Protein AF-A0A812UFD5-F1 (afdb_monomer_lite)

pLDDT: mean 92.05, std 7.56, range [48.16, 98.69]

Structure (mmCIF, N/CA/C/O backbone):
data_AF-A0A812UFD5-F1
#
_entry.id   AF-A0A812UFD5-F1
#
loop_
_atom_site.group_PDB
_atom_site.id
_atom_site.type_symbol
_atom_site.label_atom_id
_atom_site.label_alt_id
_atom_site.label_comp_id
_atom_site.label_asym_id
_atom_site.label_entity_id
_atom_site.label_seq_id
_atom_site.pdbx_PDB_ins_code
_atom_site.Cartn_x
_atom_site.Cartn_y
_atom_site.Cartn_z
_atom_site.occupancy
_atom_site.B_iso_or_equiv
_atom_site.auth_seq_id
_atom_site.auth_comp_id
_atom_site.auth_asym_id
_atom_site.auth_atom_id
_atom_site.pdbx_PDB_model_num
ATOM 1 N N . MET A 1 1 ? 3.829 14.196 21.052 1.00 85.75 1 MET A N 1
ATOM 2 C CA . MET A 1 1 ? 2.635 14.526 20.246 1.00 85.75 1 MET A CA 1
ATOM 3 C C . MET A 1 1 ? 1.376 14.216 21.050 1.00 85.75 1 MET A C 1
ATOM 5 O O . MET A 1 1 ? 1.403 13.260 21.820 1.00 85.75 1 MET A O 1
ATOM 9 N N . GLN A 1 2 ? 0.323 15.024 20.915 1.00 91.88 2 GLN A N 1
ATOM 10 C CA . GLN A 1 2 ? -0.965 14.817 21.590 1.00 91.88 2 GLN A CA 1
ATOM 11 C C . GLN A 1 2 ? -1.950 14.091 20.662 1.00 91.88 2 GLN A C 1
ATOM 13 O O . GLN A 1 2 ? -1.999 14.397 19.469 1.00 91.88 2 GLN A O 1
ATOM 18 N N . PHE A 1 3 ? -2.718 13.156 21.216 1.00 92.12 3 PHE A N 1
ATOM 19 C CA . PHE A 1 3 ? -3.890 12.546 20.598 1.00 92.12 3 PHE A CA 1
ATOM 20 C C . PHE A 1 3 ? -5.142 13.198 21.191 1.00 92.12 3 PHE A C 1
ATOM 22 O O . PHE A 1 3 ? -5.319 13.204 22.412 1.00 92.12 3 PHE A O 1
ATOM 29 N N . CYS A 1 4 ? -5.986 13.763 20.328 1.00 89.69 4 CYS A N 1
ATOM 30 C CA . CYS A 1 4 ? -7.166 14.521 20.733 1.00 89.69 4 CYS A CA 1
ATOM 31 C C . CYS A 1 4 ? -8.438 13.788 20.310 1.00 89.69 4 CYS A C 1
ATOM 33 O O . CYS A 1 4 ? -8.600 13.474 19.132 1.00 89.69 4 CYS A O 1
ATOM 35 N N . ARG A 1 5 ? -9.359 13.577 21.251 1.00 85.56 5 ARG A N 1
ATOM 36 C CA . ARG A 1 5 ? -10.647 12.912 21.024 1.00 85.56 5 ARG A CA 1
ATOM 37 C C . ARG A 1 5 ? -11.711 13.509 21.933 1.00 85.56 5 ARG A C 1
ATOM 39 O O . ARG A 1 5 ? -11.467 13.653 23.125 1.00 85.56 5 ARG A O 1
ATOM 46 N N . ASP A 1 6 ? -12.876 13.842 21.377 1.00 84.81 6 ASP A N 1
ATOM 47 C CA . ASP A 1 6 ? -14.060 14.294 22.129 1.00 84.81 6 ASP A CA 1
ATOM 48 C C . ASP A 1 6 ? -13.755 15.415 23.149 1.00 84.81 6 ASP A C 1
ATOM 50 O O . ASP A 1 6 ? -14.237 15.419 24.279 1.00 84.81 6 ASP A O 1
ATOM 54 N N . GLY A 1 7 ? -12.884 16.358 22.768 1.00 84.25 7 GLY A N 1
ATOM 55 C CA . GLY A 1 7 ? -12.445 17.473 23.621 1.00 84.25 7 GLY A CA 1
ATOM 56 C C . GLY A 1 7 ? -11.390 17.119 24.681 1.00 84.25 7 GLY A C 1
ATOM 57 O O . GLY A 1 7 ? -10.888 18.015 25.355 1.00 84.25 7 GLY A O 1
ATOM 58 N N . SER A 1 8 ? -11.008 15.848 24.803 1.00 86.88 8 SER A N 1
ATOM 59 C CA . SER A 1 8 ? -9.924 15.371 25.667 1.00 86.88 8 SER A CA 1
ATOM 60 C C . SER A 1 8 ? -8.611 15.238 24.892 1.00 86.88 8 SER A C 1
ATOM 62 O O . SER A 1 8 ? -8.608 14.927 23.700 1.00 86.88 8 SER A O 1
ATOM 64 N N . SER A 1 9 ? -7.482 15.450 25.573 1.00 92.50 9 SER A N 1
ATOM 65 C CA . SER A 1 9 ? -6.137 15.304 25.007 1.00 92.50 9 SER A CA 1
ATOM 66 C C . SER A 1 9 ? -5.280 14.445 25.924 1.00 92.50 9 SER A C 1
ATOM 68 O O . SER A 1 9 ? -5.156 14.734 27.113 1.00 92.50 9 SER A O 1
ATOM 70 N N . VAL A 1 10 ? -4.662 13.415 25.359 1.00 94.50 10 VAL A N 1
ATOM 71 C CA . VAL A 1 10 ? -3.674 12.564 26.034 1.00 94.50 10 VAL A CA 1
ATOM 72 C C . VAL A 1 10 ? -2.433 12.438 25.159 1.00 94.50 10 VAL A C 1
ATOM 74 O O . VAL A 1 10 ? -2.462 12.758 23.968 1.00 94.50 10 VAL A O 1
ATOM 77 N N . SER A 1 11 ? -1.322 11.951 25.713 1.00 95.94 11 SER A N 1
ATOM 78 C CA . SER A 1 11 ? -0.162 11.661 24.872 1.00 95.94 11 SER A CA 1
ATOM 79 C C . SER A 1 11 ? -0.506 10.557 23.862 1.00 95.94 11 SER A C 1
ATOM 81 O O . SER A 1 11 ? -1.242 9.623 24.183 1.00 95.94 11 SER A O 1
ATOM 83 N N . LEU A 1 12 ? 0.038 10.638 22.642 1.00 94.75 12 LEU A N 1
ATOM 84 C CA . LEU A 1 12 ? -0.167 9.585 21.637 1.00 94.75 12 LEU A CA 1
ATOM 85 C C . LEU A 1 12 ? 0.277 8.212 22.165 1.00 94.75 12 LEU A C 1
ATOM 87 O O . LEU A 1 12 ? -0.409 7.220 21.957 1.00 94.75 12 LEU A O 1
ATOM 91 N N . LYS A 1 13 ? 1.382 8.164 22.917 1.00 94.94 13 LYS A N 1
ATOM 92 C CA . LYS A 1 13 ? 1.883 6.940 23.551 1.00 94.94 13 LYS A CA 1
ATOM 93 C C . LYS A 1 13 ? 0.855 6.325 24.506 1.00 94.94 13 LYS A C 1
ATOM 95 O O . LYS A 1 13 ? 0.613 5.121 24.454 1.00 94.94 13 LYS A O 1
ATOM 100 N N . ASP A 1 14 ? 0.236 7.140 25.358 1.00 95.25 14 ASP A N 1
ATOM 101 C CA . ASP A 1 14 ? -0.766 6.655 26.310 1.00 95.25 14 ASP A CA 1
ATOM 102 C C . ASP A 1 14 ? -2.064 6.251 25.605 1.00 95.25 14 ASP A C 1
ATOM 104 O O . ASP A 1 14 ? -2.670 5.247 25.981 1.00 95.25 14 ASP A O 1
ATOM 108 N N . ALA A 1 15 ? -2.468 6.973 24.553 1.00 95.00 15 ALA A N 1
ATOM 109 C CA . ALA A 1 15 ? -3.603 6.597 23.710 1.00 95.00 15 ALA A CA 1
ATOM 110 C C . ALA A 1 15 ? -3.385 5.225 23.060 1.00 95.00 15 ALA A C 1
ATOM 112 O O . ALA A 1 15 ? -4.233 4.347 23.198 1.00 95.00 15 ALA A O 1
ATOM 113 N N . MET A 1 16 ? -2.224 5.011 22.432 1.00 95.62 16 MET A N 1
ATOM 114 C CA . MET A 1 16 ? -1.861 3.721 21.842 1.00 95.62 16 MET A CA 1
ATOM 115 C C . MET A 1 16 ? -1.864 2.615 22.909 1.00 95.62 16 MET A C 1
ATOM 117 O O . MET A 1 16 ? -2.418 1.543 22.690 1.00 95.62 16 MET A O 1
ATOM 121 N N . LYS A 1 17 ? -1.354 2.860 24.117 1.00 93.81 17 LYS A N 1
ATOM 122 C CA . LYS A 1 17 ? -1.371 1.837 25.174 1.00 93.81 17 LYS A CA 1
ATOM 123 C C . LYS A 1 17 ? -2.776 1.522 25.707 1.00 93.81 17 LYS A C 1
ATOM 125 O O . LYS A 1 17 ? -3.076 0.363 25.989 1.00 93.81 17 LYS A O 1
ATOM 130 N N . SER A 1 18 ? -3.622 2.531 25.897 1.00 92.44 18 SER A N 1
ATOM 131 C CA . SER A 1 18 ? -4.898 2.390 26.618 1.00 92.44 18 SER A CA 1
ATOM 132 C C . SER A 1 18 ? -6.083 2.022 25.724 1.00 92.44 18 SER A C 1
ATOM 134 O O . SER A 1 18 ? -6.946 1.252 26.142 1.00 92.44 18 SER A O 1
ATOM 136 N N . ILE A 1 19 ? -6.131 2.532 24.493 1.00 92.25 19 ILE A N 1
ATOM 137 C CA . ILE A 1 19 ? -7.230 2.283 23.560 1.00 92.25 19 ILE A CA 1
ATOM 138 C C . ILE A 1 19 ? -6.897 1.024 22.770 1.00 92.25 19 ILE A C 1
ATOM 140 O O . ILE A 1 19 ? -5.977 1.039 21.962 1.00 92.25 19 ILE A O 1
ATOM 144 N N . GLN A 1 20 ? -7.632 -0.063 23.011 1.00 89.44 20 GLN A N 1
ATOM 145 C CA . GLN A 1 20 ? -7.407 -1.361 22.355 1.00 89.44 20 GLN A CA 1
ATOM 146 C C . GLN A 1 20 ? -8.562 -1.811 21.447 1.00 89.44 20 GLN A C 1
ATOM 148 O O . GLN A 1 20 ? -8.392 -2.756 20.679 1.00 89.44 20 GLN A O 1
ATOM 153 N N . ALA A 1 21 ? -9.720 -1.150 21.492 1.00 87.62 21 ALA A N 1
ATOM 154 C CA . ALA A 1 21 ? -10.859 -1.478 20.634 1.00 87.62 21 ALA A CA 1
ATOM 155 C C . ALA A 1 21 ? -10.595 -1.072 19.172 1.00 87.62 21 ALA A C 1
ATOM 157 O O . ALA A 1 21 ? -10.062 0.005 18.928 1.00 87.62 21 ALA A O 1
ATOM 158 N N . SER A 1 22 ? -10.987 -1.905 18.200 1.00 77.56 22 SER A N 1
ATOM 159 C CA . SER A 1 22 ? -10.843 -1.581 16.772 1.00 77.56 22 SER A CA 1
ATOM 160 C C . SER A 1 22 ? -11.936 -0.644 16.262 1.00 77.56 22 SER A C 1
ATOM 162 O O . SER A 1 22 ? -11.672 0.165 15.390 1.00 77.56 22 SER A O 1
ATOM 164 N N . SER A 1 23 ? -13.174 -0.752 16.750 1.00 86.75 23 SER A N 1
ATOM 165 C CA . SER A 1 23 ? -14.381 -0.075 16.221 1.00 86.75 23 SER A CA 1
ATOM 166 C C . SER A 1 23 ? -14.719 -0.313 14.736 1.00 86.75 23 SER A C 1
ATOM 168 O O . SER A 1 23 ? -15.793 0.087 14.297 1.00 86.75 23 SER A O 1
ATOM 170 N N . PHE A 1 24 ? -13.850 -0.991 13.983 1.00 95.62 24 PHE A N 1
ATOM 171 C CA . PHE A 1 24 ? -14.014 -1.281 12.564 1.00 95.62 24 PHE A CA 1
ATOM 172 C C . PHE A 1 24 ? -14.420 -2.733 12.327 1.00 95.62 24 PHE A C 1
ATOM 174 O O . PHE A 1 24 ? -13.835 -3.662 12.893 1.00 95.62 24 PHE A O 1
ATOM 181 N N . GLU A 1 25 ? -15.369 -2.905 11.414 1.00 95.00 25 GLU A N 1
ATOM 182 C CA . GLU A 1 25 ? -15.626 -4.170 10.731 1.00 95.00 25 GLU A CA 1
ATOM 183 C C . GLU A 1 25 ? -14.674 -4.312 9.532 1.00 95.00 25 GLU A C 1
ATOM 185 O O . GLU A 1 25 ? -14.003 -3.356 9.135 1.00 95.00 25 GLU A O 1
ATOM 190 N N . SER A 1 26 ? -14.610 -5.499 8.926 1.00 95.62 26 SER A N 1
ATOM 191 C CA . SER A 1 26 ? -13.768 -5.747 7.746 1.00 95.62 26 SER A CA 1
ATOM 192 C C . SER A 1 26 ? -14.588 -6.274 6.579 1.00 95.62 26 SER A C 1
ATOM 194 O O . SER A 1 26 ? -15.435 -7.149 6.756 1.00 95.62 26 SER A O 1
ATOM 196 N N . LYS A 1 27 ? -14.281 -5.812 5.366 1.00 96.75 27 LYS A N 1
ATOM 197 C CA . LYS A 1 27 ? -14.779 -6.426 4.130 1.00 96.75 27 LYS A CA 1
ATOM 198 C C . LYS A 1 27 ? -13.613 -6.862 3.261 1.00 96.75 27 LYS A C 1
ATOM 200 O O . LYS A 1 27 ? -12.726 -6.064 2.965 1.00 96.75 27 LYS A O 1
ATOM 205 N N . GLU A 1 28 ? -13.644 -8.122 2.833 1.00 97.12 28 GLU A N 1
ATOM 206 C CA . GLU A 1 28 ? -12.769 -8.618 1.773 1.00 97.12 28 GLU A CA 1
ATOM 207 C C . GLU A 1 28 ? -13.468 -8.529 0.411 1.00 97.12 28 GLU A C 1
ATOM 209 O O . GLU A 1 28 ? -14.630 -8.914 0.256 1.00 97.12 28 GLU A O 1
ATOM 214 N N . ILE A 1 29 ? -12.726 -8.073 -0.594 1.00 97.19 29 ILE A N 1
ATOM 215 C CA . ILE A 1 29 ? -13.082 -8.130 -2.008 1.00 97.19 29 ILE A CA 1
ATOM 216 C C . ILE A 1 29 ? -11.986 -8.907 -2.723 1.00 97.19 29 ILE A C 1
ATOM 218 O O . ILE A 1 29 ? -10.817 -8.530 -2.693 1.00 97.19 29 ILE A O 1
ATOM 222 N N . ARG A 1 30 ? -12.374 -9.996 -3.383 1.00 97.12 30 ARG A N 1
ATOM 223 C CA . ARG A 1 30 ? -11.488 -10.757 -4.263 1.00 97.12 30 ARG A CA 1
ATOM 224 C C . ARG A 1 30 ? -11.747 -10.332 -5.696 1.00 97.12 30 ARG A C 1
ATOM 226 O O . ARG A 1 30 ? -12.906 -10.251 -6.116 1.00 97.12 30 ARG A O 1
ATOM 233 N N . GLY A 1 31 ? -10.669 -10.029 -6.403 1.00 96.62 31 GLY A N 1
ATOM 234 C CA . GLY A 1 31 ? -10.710 -9.738 -7.818 1.00 96.62 31 GLY A CA 1
ATOM 235 C C . GLY A 1 31 ? -11.128 -10.953 -8.642 1.00 96.62 31 GLY A C 1
ATOM 236 O O . GLY A 1 31 ? -11.071 -12.097 -8.187 1.00 96.62 31 GLY A O 1
ATOM 237 N N . SER A 1 32 ? -11.622 -10.685 -9.847 1.00 93.44 32 SER A N 1
ATOM 238 C CA . SER A 1 32 ? -12.179 -11.706 -10.744 1.00 93.44 32 SER A CA 1
ATOM 239 C C . SER A 1 32 ? -11.259 -12.065 -11.912 1.00 93.44 32 SER A C 1
ATOM 241 O O . SER A 1 32 ? -11.545 -13.009 -12.655 1.00 93.44 32 SER A O 1
ATOM 243 N N . LYS A 1 33 ? -10.161 -11.324 -12.107 1.00 94.62 33 LYS A N 1
ATOM 244 C CA . LYS A 1 33 ? -9.230 -11.576 -13.209 1.00 94.62 33 LYS A CA 1
ATOM 245 C C . LYS A 1 33 ? -8.257 -12.688 -12.858 1.00 94.62 33 LYS A C 1
ATOM 247 O O . LYS A 1 33 ? -7.917 -12.920 -11.703 1.00 94.62 33 LYS A O 1
ATOM 252 N N . LYS A 1 34 ? -7.769 -13.355 -13.900 1.00 89.94 34 LYS A N 1
ATOM 253 C CA . LYS A 1 34 ? -6.603 -14.229 -13.782 1.00 89.94 34 LYS A CA 1
ATOM 254 C C . LYS A 1 34 ? -5.336 -13.370 -13.692 1.00 89.94 34 LYS A C 1
ATOM 256 O O . LYS A 1 34 ? -5.336 -12.276 -14.262 1.00 89.94 34 LYS A O 1
ATOM 261 N N . PRO A 1 35 ? -4.276 -13.853 -13.023 1.00 86.25 35 PRO A N 1
ATOM 262 C CA . PRO A 1 35 ? -2.975 -13.197 -13.042 1.00 86.25 35 PRO A CA 1
ATOM 263 C C . PRO A 1 35 ? -2.517 -12.892 -14.471 1.00 86.25 35 PRO A C 1
ATOM 265 O O . PRO A 1 35 ? -2.722 -13.703 -15.380 1.00 86.25 35 PRO A O 1
ATOM 268 N N . GLY A 1 36 ? -1.948 -11.700 -14.657 1.00 77.12 36 GLY A N 1
ATOM 269 C CA . GLY A 1 36 ? -1.401 -11.257 -15.935 1.00 77.12 36 GLY A CA 1
ATOM 270 C C . GLY A 1 36 ? -0.080 -11.951 -16.295 1.00 77.12 36 GLY A C 1
ATOM 271 O O . GLY A 1 36 ? 0.362 -12.871 -15.602 1.00 77.12 36 GLY A O 1
ATOM 272 N N . PRO A 1 37 ? 0.570 -11.521 -17.389 1.00 74.25 37 PRO A N 1
ATOM 273 C CA . PRO A 1 37 ? 1.903 -11.986 -17.749 1.00 74.25 37 PRO A CA 1
ATOM 274 C C . PRO A 1 37 ? 2.906 -11.718 -16.622 1.00 74.25 37 PRO A C 1
ATOM 276 O O . PRO A 1 37 ? 2.902 -10.650 -16.016 1.00 74.25 37 PRO A O 1
ATOM 279 N N . ARG A 1 38 ? 3.826 -12.658 -16.387 1.00 82.00 38 ARG A N 1
ATOM 280 C CA . ARG A 1 38 ? 4.956 -12.480 -15.459 1.00 82.00 38 ARG A CA 1
ATOM 281 C C . ARG A 1 38 ? 6.082 -11.661 -16.105 1.00 82.00 38 ARG A C 1
ATOM 283 O O . ARG A 1 38 ? 7.223 -12.108 -16.185 1.00 82.00 38 ARG A O 1
ATOM 290 N N . ALA A 1 39 ? 5.751 -10.487 -16.633 1.00 89.25 39 ALA A N 1
ATOM 291 C CA . ALA A 1 39 ? 6.699 -9.579 -17.269 1.00 89.25 39 ALA A CA 1
ATOM 292 C C . ALA A 1 39 ? 6.521 -8.163 -16.720 1.00 89.25 39 ALA A C 1
ATOM 294 O O . ALA A 1 39 ? 5.400 -7.720 -16.486 1.00 89.25 39 ALA A O 1
ATOM 295 N N . LEU A 1 40 ? 7.633 -7.456 -16.497 1.00 91.12 40 LEU A N 1
ATOM 296 C CA . LEU A 1 40 ? 7.573 -6.074 -16.040 1.00 91.12 40 LEU A CA 1
ATOM 297 C C . LEU A 1 40 ? 7.071 -5.209 -17.199 1.00 91.12 40 LEU A C 1
ATOM 299 O O . LEU A 1 40 ? 7.694 -5.161 -18.264 1.00 91.12 40 LEU A O 1
ATOM 303 N N . GLU A 1 41 ? 5.941 -4.549 -16.978 1.00 91.50 41 GLU A N 1
ATOM 304 C CA . GLU A 1 41 ? 5.286 -3.666 -17.935 1.00 91.50 41 GLU A CA 1
ATOM 305 C C . GLU A 1 41 ? 5.354 -2.226 -17.430 1.00 91.50 41 GLU A C 1
ATOM 307 O O . GLU A 1 41 ? 4.877 -1.909 -16.340 1.00 91.50 41 GLU A O 1
ATOM 312 N N . VAL A 1 42 ? 5.948 -1.339 -18.230 1.00 91.69 42 VAL A N 1
ATOM 313 C CA . VAL A 1 42 ? 6.069 0.086 -17.901 1.00 91.69 42 VAL A CA 1
ATOM 314 C C . VAL A 1 42 ? 5.359 0.914 -18.970 1.00 91.69 42 VAL A C 1
ATOM 316 O O . VAL A 1 42 ? 5.869 1.033 -20.090 1.00 91.69 42 VAL A O 1
ATOM 319 N N . PRO A 1 43 ? 4.192 1.508 -18.661 1.00 92.19 43 PRO A N 1
ATOM 320 C CA . PRO A 1 43 ? 3.532 2.445 -19.560 1.00 92.19 43 PRO A CA 1
ATOM 321 C C . PRO A 1 43 ? 4.417 3.671 -19.817 1.00 92.19 43 PRO A C 1
ATOM 323 O O . PRO A 1 43 ? 4.790 4.394 -18.894 1.00 92.19 43 PRO A O 1
ATOM 326 N N . TYR A 1 44 ? 4.745 3.932 -21.081 1.00 94.38 44 TYR A N 1
ATOM 327 C CA . TYR A 1 44 ? 5.580 5.059 -21.485 1.00 94.38 44 TYR A CA 1
ATOM 328 C C . TYR A 1 44 ? 5.153 5.609 -22.849 1.00 94.38 44 TYR A C 1
ATOM 330 O O . TYR A 1 44 ? 5.121 4.892 -23.851 1.00 94.38 44 TYR A O 1
ATOM 338 N N . LYS A 1 45 ? 4.824 6.909 -22.890 1.00 93.44 45 LYS A N 1
ATOM 339 C CA . LYS A 1 45 ? 4.456 7.660 -24.110 1.00 93.44 45 LYS A CA 1
ATOM 340 C C . LYS A 1 45 ? 3.410 6.960 -24.999 1.00 93.44 45 LYS A C 1
ATOM 342 O O . LYS A 1 45 ? 3.558 6.904 -26.214 1.00 93.44 45 LYS A O 1
ATOM 347 N N . GLY A 1 46 ? 2.351 6.426 -24.389 1.00 94.06 46 GLY A N 1
ATOM 348 C CA . GLY A 1 46 ? 1.257 5.757 -25.109 1.00 94.06 46 GLY A CA 1
ATOM 349 C C . GLY A 1 46 ? 1.563 4.326 -25.566 1.00 94.06 46 GLY A C 1
ATOM 350 O O . GLY A 1 46 ? 0.732 3.716 -26.229 1.00 94.06 46 GLY A O 1
ATOM 351 N N . SER A 1 47 ? 2.723 3.781 -25.196 1.00 94.69 47 SER A N 1
ATOM 352 C CA . SER A 1 47 ? 3.096 2.377 -25.392 1.00 94.69 47 SER A CA 1
ATOM 353 C C . SER A 1 47 ? 3.348 1.692 -24.047 1.00 94.69 47 SER A C 1
ATOM 355 O O . SER A 1 47 ? 3.451 2.364 -23.019 1.00 94.69 47 SER A O 1
ATOM 357 N N . VAL A 1 48 ? 3.457 0.365 -24.045 1.00 94.94 48 VAL A N 1
ATOM 358 C CA . VAL A 1 48 ? 3.877 -0.412 -22.872 1.00 94.94 48 VAL A CA 1
ATOM 359 C C . VAL A 1 48 ? 5.233 -1.029 -23.177 1.00 94.94 48 VAL A C 1
ATOM 361 O O . VAL A 1 48 ? 5.373 -1.799 -24.126 1.00 94.94 48 VAL A O 1
ATOM 364 N N . LEU A 1 49 ? 6.241 -0.658 -22.392 1.00 95.88 49 LEU A N 1
ATOM 365 C CA . LEU A 1 49 ? 7.590 -1.191 -22.517 1.00 95.88 49 LEU A CA 1
ATOM 366 C C . LEU A 1 49 ? 7.713 -2.481 -21.715 1.00 95.88 49 LEU A C 1
ATOM 368 O O . LEU A 1 49 ? 7.318 -2.536 -20.552 1.00 95.88 49 LEU A O 1
ATOM 372 N N . THR A 1 50 ? 8.314 -3.494 -22.330 1.00 94.50 50 THR A N 1
ATOM 373 C CA . THR A 1 50 ? 8.647 -4.767 -21.689 1.00 94.50 50 THR A CA 1
ATOM 374 C C . THR A 1 50 ? 9.899 -5.372 -22.331 1.00 94.50 50 THR A C 1
ATOM 376 O O . THR A 1 50 ? 10.349 -4.900 -23.381 1.00 94.50 50 THR A O 1
ATOM 379 N N . GLY A 1 51 ? 10.481 -6.395 -21.700 1.00 92.81 51 GLY A N 1
ATOM 380 C CA . GLY A 1 51 ? 11.644 -7.125 -22.215 1.00 92.81 51 GLY A CA 1
ATOM 381 C C . GLY A 1 51 ? 12.790 -6.206 -22.653 1.00 92.81 51 GLY A C 1
ATOM 382 O O . GLY A 1 51 ? 13.177 -5.283 -21.935 1.00 92.81 51 GLY A O 1
ATOM 383 N N . ASP A 1 52 ? 13.322 -6.439 -23.853 1.00 95.31 52 ASP A N 1
ATOM 384 C CA . ASP A 1 52 ? 14.467 -5.685 -24.382 1.00 95.31 52 ASP A CA 1
ATOM 385 C C . ASP A 1 52 ? 14.151 -4.211 -24.660 1.00 95.31 52 ASP A C 1
ATOM 387 O O . ASP A 1 52 ? 15.016 -3.356 -24.471 1.00 95.31 52 ASP A O 1
ATOM 391 N N . ALA A 1 53 ? 12.908 -3.886 -25.032 1.00 96.06 53 ALA A N 1
ATOM 392 C CA . ALA A 1 53 ? 12.493 -2.499 -25.233 1.00 96.06 53 ALA A CA 1
ATOM 393 C C . ALA A 1 53 ? 12.537 -1.706 -23.917 1.00 96.06 53 ALA A C 1
ATOM 395 O O . ALA A 1 53 ? 12.987 -0.560 -23.898 1.00 96.06 53 ALA A O 1
ATOM 396 N N . LEU A 1 54 ? 12.128 -2.331 -22.806 1.00 96.56 54 LEU A N 1
ATOM 397 C CA . LEU A 1 54 ? 12.260 -1.734 -21.478 1.00 96.56 54 LEU A CA 1
ATOM 398 C C . LEU A 1 54 ? 13.731 -1.565 -21.088 1.00 96.56 54 LEU A C 1
ATOM 400 O O . LEU A 1 54 ? 14.114 -0.478 -20.666 1.00 96.56 54 LEU A O 1
ATOM 404 N N . ARG A 1 55 ? 14.570 -2.590 -21.281 1.00 96.38 55 ARG A N 1
ATOM 405 C CA . ARG A 1 55 ? 16.009 -2.524 -20.955 1.00 96.38 55 ARG A CA 1
ATOM 406 C C . ARG A 1 55 ? 16.718 -1.395 -21.701 1.00 96.38 55 ARG A C 1
ATOM 408 O O . ARG A 1 55 ? 17.429 -0.605 -21.083 1.00 96.38 55 ARG A O 1
ATOM 415 N N . ALA A 1 56 ? 16.471 -1.273 -23.006 1.00 97.19 56 ALA A N 1
ATOM 416 C CA . ALA A 1 56 ? 17.031 -0.200 -23.823 1.00 97.19 56 ALA A CA 1
ATOM 417 C C . ALA A 1 56 ? 16.564 1.188 -23.347 1.00 97.19 56 ALA A C 1
ATOM 419 O O . ALA A 1 56 ? 17.351 2.134 -23.294 1.00 97.19 56 ALA A O 1
ATOM 420 N N . GLN A 1 57 ? 15.292 1.317 -22.955 1.00 97.81 57 GLN A N 1
ATOM 421 C CA . GLN A 1 57 ? 14.766 2.576 -22.431 1.00 97.81 57 GLN A CA 1
ATOM 422 C C . GLN A 1 57 ? 15.345 2.929 -21.052 1.00 97.81 57 GLN A C 1
ATOM 424 O O . GLN A 1 57 ? 15.635 4.102 -20.807 1.00 97.81 57 GLN A O 1
ATOM 429 N N . VAL A 1 58 ? 15.536 1.943 -20.173 1.00 97.56 58 VAL A N 1
ATOM 430 C CA . VAL A 1 58 ? 16.181 2.120 -18.864 1.00 97.56 58 VAL A CA 1
ATOM 431 C C . VAL A 1 58 ? 17.619 2.598 -19.038 1.00 97.56 58 VAL A C 1
ATOM 433 O O . VAL A 1 58 ? 18.011 3.580 -18.411 1.00 97.56 58 VAL A O 1
ATOM 436 N N . GLU A 1 59 ? 18.385 1.978 -19.940 1.00 96.81 59 GLU A N 1
ATOM 437 C CA . GLU A 1 59 ? 19.744 2.429 -20.257 1.00 96.81 59 GLU A CA 1
ATOM 438 C C . GLU A 1 59 ? 19.751 3.880 -20.761 1.00 96.81 59 GLU A C 1
ATOM 440 O O . GLU A 1 59 ? 20.573 4.690 -20.328 1.00 96.81 59 GLU A O 1
ATOM 445 N N . LEU A 1 60 ? 18.803 4.241 -21.631 1.00 96.88 60 LEU A N 1
ATOM 446 C CA . LEU A 1 60 ? 18.662 5.610 -22.118 1.00 96.88 60 LEU A CA 1
ATOM 447 C C . LEU A 1 60 ? 18.325 6.601 -20.992 1.00 96.88 60 LEU A C 1
ATOM 449 O O . LEU A 1 60 ? 18.836 7.720 -21.007 1.00 96.88 60 LEU A O 1
ATOM 453 N N . TRP A 1 61 ? 17.478 6.228 -20.027 1.00 96.69 61 TRP A N 1
ATOM 454 C CA . TRP A 1 61 ? 17.167 7.084 -18.878 1.00 96.69 61 TRP A CA 1
ATOM 455 C C . TRP A 1 61 ? 18.380 7.299 -17.978 1.00 96.69 61 TRP A C 1
ATOM 457 O O . TRP A 1 61 ? 18.645 8.444 -17.623 1.00 96.69 61 TRP A O 1
ATOM 467 N N . VAL A 1 62 ? 19.146 6.245 -17.687 1.00 93.88 62 VAL A N 1
ATOM 468 C CA . VAL A 1 62 ? 20.387 6.351 -16.904 1.00 93.88 62 VAL A CA 1
ATOM 469 C C . VAL A 1 62 ? 21.399 7.243 -17.624 1.00 93.88 62 VAL A C 1
ATOM 471 O O . VAL A 1 62 ? 21.878 8.217 -17.053 1.00 93.88 62 VAL A O 1
ATOM 474 N N . ARG A 1 63 ? 21.675 6.982 -18.912 1.00 93.44 63 ARG A N 1
ATOM 475 C CA . ARG A 1 63 ? 22.633 7.777 -19.706 1.00 93.44 63 ARG A CA 1
ATOM 476 C C . ARG A 1 63 ? 22.264 9.259 -19.795 1.00 93.44 63 ARG A C 1
ATOM 478 O O . ARG A 1 63 ? 23.147 10.092 -19.954 1.00 93.44 63 ARG A O 1
ATOM 485 N N . ARG A 1 64 ? 20.971 9.587 -19.743 1.00 93.25 64 ARG A N 1
ATOM 486 C CA . ARG A 1 64 ? 20.466 10.968 -19.803 1.00 93.25 64 ARG A CA 1
ATOM 487 C C . ARG A 1 64 ? 20.294 11.623 -18.430 1.00 93.25 64 ARG A C 1
ATOM 489 O O . ARG A 1 64 ? 19.800 12.745 -18.392 1.00 93.25 64 ARG A O 1
ATOM 496 N N . GLY A 1 65 ? 20.624 10.931 -17.337 1.00 87.62 65 GLY A N 1
ATOM 497 C CA . GLY A 1 65 ? 20.412 11.430 -15.975 1.00 87.62 65 GLY A CA 1
ATOM 498 C C . GLY A 1 65 ? 18.936 11.585 -15.591 1.00 87.62 65 GLY A C 1
ATOM 499 O O . GLY A 1 65 ? 18.609 12.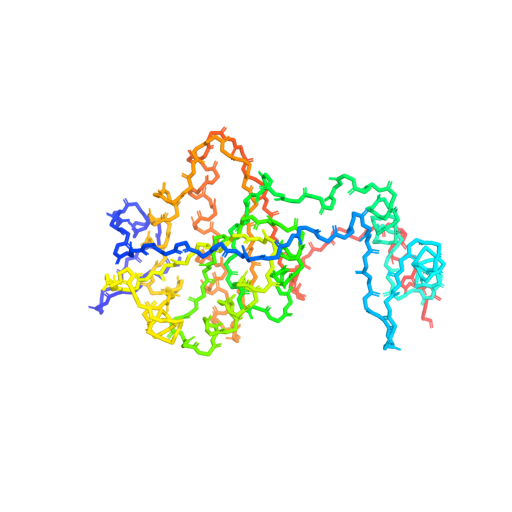384 -14.724 1.00 87.62 65 GLY A O 1
ATOM 500 N N . VAL A 1 66 ? 18.024 10.862 -16.253 1.00 93.19 66 VAL A N 1
ATOM 501 C CA . VAL A 1 66 ? 16.584 10.877 -15.924 1.00 93.19 66 VAL A CA 1
ATOM 502 C C . VAL A 1 66 ? 16.300 10.051 -14.667 1.00 93.19 66 VAL A C 1
ATOM 504 O O . VAL A 1 66 ? 15.404 10.395 -13.903 1.00 93.19 66 VAL A O 1
ATOM 507 N N . ILE A 1 67 ? 17.049 8.963 -14.472 1.00 91.69 67 ILE A N 1
ATOM 508 C CA . ILE A 1 67 ? 17.022 8.125 -13.268 1.00 91.69 67 ILE A CA 1
ATOM 509 C C . ILE A 1 67 ? 18.453 7.806 -12.837 1.00 91.69 67 ILE A C 1
ATOM 511 O O . ILE A 1 67 ? 19.368 7.804 -13.664 1.00 91.69 67 ILE A O 1
ATOM 515 N N . GLU A 1 68 ? 18.626 7.489 -11.559 1.00 87.06 68 GLU A N 1
ATOM 516 C CA . GLU A 1 68 ? 19.910 7.084 -10.992 1.00 87.06 68 GLU A CA 1
ATOM 517 C C . GLU A 1 68 ? 20.338 5.685 -11.472 1.00 87.06 68 GLU A C 1
ATOM 519 O O . GLU A 1 68 ? 19.529 4.863 -11.922 1.00 87.06 68 GLU A O 1
ATOM 524 N N . LEU A 1 69 ? 21.643 5.409 -11.390 1.00 90.00 69 LEU A N 1
ATOM 525 C CA . LEU A 1 69 ? 22.238 4.149 -11.846 1.00 90.00 69 LEU A CA 1
ATOM 526 C C . LEU A 1 69 ? 21.648 2.930 -11.119 1.00 90.00 69 LEU A C 1
ATOM 528 O O . LEU A 1 69 ? 21.399 1.897 -11.741 1.00 90.00 69 LEU A O 1
ATOM 532 N N . ASP A 1 70 ? 21.419 3.050 -9.815 1.00 88.88 70 ASP A N 1
ATOM 533 C CA . ASP A 1 70 ? 20.842 2.004 -8.972 1.00 88.88 70 ASP A CA 1
ATOM 534 C C . ASP A 1 70 ? 19.359 1.758 -9.284 1.00 88.88 70 ASP A C 1
ATOM 536 O O . ASP A 1 70 ? 18.930 0.607 -9.339 1.00 88.88 70 ASP A O 1
ATOM 540 N N . THR A 1 71 ? 18.602 2.808 -9.606 1.00 91.62 71 THR A N 1
ATOM 541 C CA . THR A 1 71 ? 17.224 2.710 -10.095 1.00 91.62 71 THR A CA 1
ATOM 542 C C . THR A 1 71 ? 17.191 1.929 -11.407 1.00 91.62 71 THR A C 1
ATOM 544 O O . THR A 1 71 ? 16.389 1.007 -11.569 1.00 91.62 71 THR A O 1
ATOM 547 N N . GLY A 1 72 ? 18.101 2.237 -12.337 1.00 95.12 72 GLY A N 1
ATOM 548 C CA . GLY A 1 72 ? 18.231 1.481 -13.581 1.00 95.12 72 GLY A CA 1
ATOM 549 C C . GLY A 1 72 ? 18.613 0.014 -13.351 1.00 95.12 72 GLY A C 1
ATOM 550 O O . GLY A 1 72 ? 18.033 -0.885 -13.965 1.00 95.12 72 GLY A O 1
ATOM 551 N N . ALA A 1 73 ? 19.545 -0.248 -12.431 1.00 94.38 73 ALA A N 1
ATOM 552 C CA . ALA A 1 73 ? 19.931 -1.604 -12.049 1.00 94.38 73 ALA A CA 1
ATOM 553 C C . ALA A 1 73 ? 18.758 -2.386 -11.431 1.00 94.38 73 ALA A C 1
ATOM 555 O O . ALA A 1 73 ? 18.526 -3.534 -11.811 1.00 94.38 73 ALA A O 1
ATOM 556 N N . ALA A 1 74 ? 17.980 -1.761 -10.544 1.00 94.25 74 ALA A N 1
ATOM 557 C CA . ALA A 1 74 ? 16.809 -2.364 -9.914 1.00 94.25 74 ALA A CA 1
ATOM 558 C C . ALA A 1 74 ? 15.712 -2.697 -10.937 1.00 94.25 74 ALA A C 1
ATOM 560 O O . ALA A 1 74 ? 15.180 -3.807 -10.925 1.00 94.25 74 ALA A O 1
ATOM 561 N N . LEU A 1 75 ? 15.418 -1.788 -11.875 1.00 95.00 75 LEU A N 1
ATOM 562 C CA . LEU A 1 75 ? 14.452 -2.044 -12.951 1.00 95.00 75 LEU A CA 1
ATOM 563 C C . LEU A 1 75 ? 14.870 -3.237 -13.818 1.00 95.00 75 LEU A C 1
ATOM 565 O O . LEU A 1 75 ? 14.048 -4.106 -14.110 1.00 95.00 75 LEU A O 1
ATOM 569 N N . ASN A 1 76 ? 16.150 -3.318 -14.191 1.00 95.12 76 ASN A N 1
ATOM 570 C CA . ASN A 1 76 ? 16.674 -4.438 -14.973 1.00 95.12 76 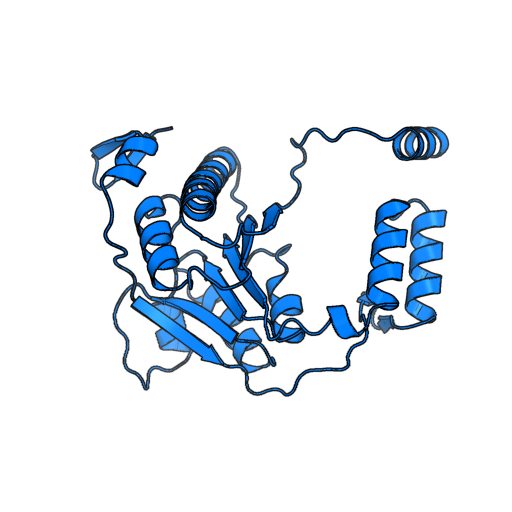ASN A CA 1
ATOM 571 C C . ASN A 1 76 ? 16.664 -5.759 -14.189 1.00 95.12 76 ASN A C 1
ATOM 573 O O . ASN A 1 76 ? 16.370 -6.805 -14.771 1.00 95.12 76 ASN A O 1
ATOM 577 N N . LEU A 1 77 ? 16.938 -5.716 -12.881 1.00 95.69 77 LEU A N 1
ATOM 578 C CA . LEU A 1 77 ? 16.866 -6.881 -12.000 1.00 95.69 77 LEU A CA 1
ATOM 579 C C . LEU A 1 77 ? 15.441 -7.442 -11.936 1.00 95.69 77 LEU A C 1
ATOM 581 O O . LEU A 1 77 ? 15.248 -8.641 -12.140 1.00 95.69 77 LEU A O 1
ATOM 585 N N . VAL A 1 78 ? 14.440 -6.582 -11.726 1.00 94.00 78 VAL A N 1
ATOM 586 C CA . VAL A 1 78 ? 13.025 -6.987 -11.705 1.00 94.00 78 VAL A CA 1
ATOM 587 C C . VAL A 1 78 ? 12.582 -7.483 -13.083 1.00 94.00 78 VAL A C 1
ATOM 589 O O . VAL A 1 78 ? 11.963 -8.539 -13.182 1.00 94.00 78 VAL A O 1
ATOM 592 N N . ALA A 1 79 ? 12.962 -6.794 -14.165 1.00 92.38 79 ALA A N 1
ATOM 593 C CA . ALA A 1 79 ? 12.659 -7.226 -15.532 1.00 92.38 79 ALA A CA 1
ATOM 594 C C . ALA A 1 79 ? 13.275 -8.595 -15.887 1.00 92.38 79 ALA A C 1
ATOM 596 O O . ALA A 1 79 ? 12.772 -9.288 -16.771 1.00 92.38 79 ALA A O 1
ATOM 597 N N . GLY A 1 80 ? 14.374 -8.981 -15.230 1.00 92.69 80 GLY A N 1
ATOM 598 C CA . GLY A 1 80 ? 14.997 -10.301 -15.352 1.00 92.69 80 GLY A CA 1
ATOM 599 C C . GLY A 1 80 ? 14.422 -11.372 -14.418 1.00 92.69 80 GLY A C 1
ATOM 600 O O . GLY A 1 80 ? 14.731 -12.547 -14.600 1.00 92.69 80 GLY A O 1
ATOM 601 N N . SER A 1 81 ? 13.583 -10.996 -13.450 1.00 92.62 81 SER A N 1
ATOM 602 C CA . SER A 1 81 ? 13.124 -11.864 -12.359 1.00 92.62 81 SER A CA 1
ATOM 603 C C . SER A 1 81 ? 11.610 -12.062 -12.415 1.00 92.62 81 SER A C 1
ATOM 605 O O . SER A 1 81 ? 10.879 -11.584 -11.555 1.00 92.62 81 SER A O 1
ATOM 607 N N . SER A 1 82 ? 11.122 -12.770 -13.440 1.00 87.81 82 SER A N 1
ATOM 608 C CA . SER A 1 82 ? 9.676 -12.947 -13.686 1.00 87.81 82 SER A CA 1
ATOM 609 C C . SER A 1 82 ? 8.882 -13.483 -12.483 1.00 87.81 82 SER A C 1
ATOM 611 O O . SER A 1 82 ? 7.741 -13.080 -12.274 1.00 87.81 82 SER A O 1
ATOM 613 N N . ASP A 1 83 ? 9.491 -14.325 -11.646 1.00 89.06 83 ASP A N 1
ATOM 614 C CA . ASP A 1 83 ? 8.843 -14.861 -10.446 1.00 89.06 83 ASP A CA 1
ATOM 615 C C . ASP A 1 83 ? 8.624 -13.809 -9.344 1.00 89.06 83 ASP A C 1
ATOM 617 O O . ASP A 1 83 ? 7.781 -14.012 -8.480 1.00 89.06 83 ASP A O 1
ATOM 621 N N . TRP A 1 84 ? 9.314 -12.660 -9.380 1.00 91.69 84 TRP A N 1
ATOM 622 C CA . TRP A 1 84 ? 9.084 -11.550 -8.437 1.00 91.69 84 TRP A CA 1
ATOM 623 C C . TRP A 1 84 ? 7.800 -10.767 -8.741 1.00 91.69 84 TRP A C 1
ATOM 625 O O . TRP A 1 84 ? 7.373 -9.941 -7.937 1.00 91.69 84 TRP A O 1
ATOM 635 N N . LEU A 1 85 ? 7.196 -11.000 -9.908 1.00 92.44 85 LEU A N 1
ATOM 636 C CA . LEU A 1 85 ? 5.967 -10.340 -10.355 1.00 92.44 85 LEU A CA 1
ATOM 637 C C . LEU A 1 85 ? 4.705 -11.115 -9.953 1.00 92.44 85 LEU A C 1
ATOM 639 O O . LEU A 1 85 ? 3.596 -10.701 -10.278 1.00 92.44 85 LEU A O 1
ATOM 643 N N . A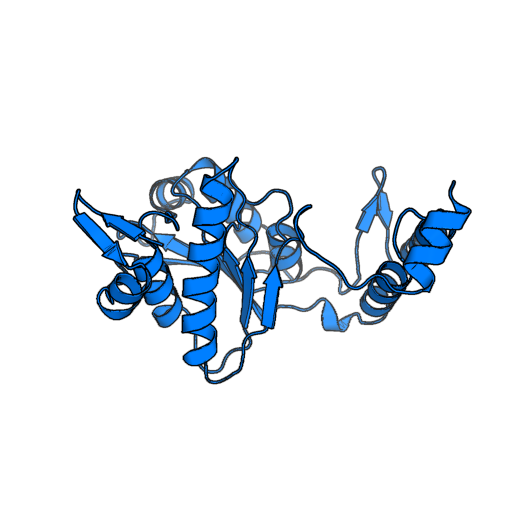SP A 1 86 ? 4.862 -12.235 -9.250 1.00 92.62 86 ASP A N 1
ATOM 644 C CA . ASP A 1 86 ? 3.766 -12.923 -8.582 1.00 92.62 86 ASP A CA 1
ATOM 645 C C . ASP A 1 86 ? 3.747 -12.504 -7.110 1.00 92.62 86 ASP A C 1
ATOM 647 O O . ASP A 1 86 ? 4.605 -12.906 -6.328 1.00 92.62 86 ASP A O 1
ATOM 651 N N . LEU A 1 87 ? 2.782 -11.659 -6.741 1.00 93.69 87 LEU A N 1
ATOM 652 C CA . LEU A 1 87 ? 2.613 -11.186 -5.366 1.00 93.69 87 LEU A CA 1
ATOM 653 C C . LEU A 1 87 ? 1.463 -11.896 -4.645 1.00 93.69 87 LEU A C 1
ATOM 655 O O . LEU A 1 87 ? 1.029 -11.433 -3.592 1.00 93.69 87 LEU A O 1
ATOM 659 N N . SER A 1 88 ? 0.949 -13.004 -5.186 1.00 92.44 88 SER A N 1
ATOM 660 C CA . SER A 1 88 ? -0.259 -13.669 -4.672 1.00 92.44 88 SER A CA 1
ATOM 661 C C . SER A 1 88 ? -0.149 -14.199 -3.236 1.00 92.44 88 SER A C 1
ATOM 663 O O . SER A 1 88 ? -1.167 -14.368 -2.561 1.00 92.44 88 SER A O 1
ATOM 665 N N . ASP A 1 89 ? 1.070 -14.409 -2.741 1.00 91.44 89 ASP A N 1
ATOM 666 C CA . ASP A 1 89 ? 1.395 -14.806 -1.368 1.00 91.44 89 ASP A CA 1
ATOM 667 C C . ASP A 1 89 ? 1.875 -13.638 -0.480 1.00 91.44 89 ASP A C 1
ATOM 669 O O . ASP A 1 89 ? 2.209 -13.843 0.691 1.00 91.44 89 ASP A O 1
ATOM 673 N N . HIS A 1 90 ? 1.884 -12.407 -1.000 1.00 93.94 90 HIS A N 1
ATOM 674 C CA . HIS A 1 90 ? 2.347 -11.214 -0.293 1.00 93.94 90 HIS A CA 1
ATOM 675 C C . HIS A 1 90 ? 1.185 -10.330 0.174 1.00 93.94 90 HIS A C 1
ATOM 677 O O . HIS A 1 90 ? 0.234 -10.054 -0.563 1.00 93.94 90 HIS A O 1
ATOM 683 N N . THR A 1 91 ? 1.292 -9.841 1.415 1.00 97.50 91 THR A N 1
ATOM 684 C CA . THR A 1 91 ? 0.340 -8.889 2.001 1.00 97.50 91 THR A CA 1
ATOM 685 C C . THR A 1 91 ? 0.965 -7.504 2.138 1.00 97.50 91 THR A C 1
ATOM 687 O O . THR A 1 91 ? 2.048 -7.355 2.700 1.00 97.50 91 THR A O 1
ATOM 690 N N . PHE A 1 92 ? 0.257 -6.476 1.680 1.00 98.25 92 PHE A N 1
ATOM 691 C CA . PHE A 1 92 ? 0.669 -5.078 1.755 1.00 98.25 92 PHE A CA 1
ATOM 692 C C . PHE A 1 92 ? -0.364 -4.281 2.545 1.00 98.25 92 PHE A C 1
ATOM 694 O O . PHE A 1 92 ? -1.527 -4.212 2.154 1.00 98.25 92 PHE A O 1
ATOM 701 N N . VAL A 1 93 ? 0.048 -3.649 3.639 1.00 98.50 93 VAL A N 1
ATOM 702 C CA . VAL A 1 93 ? -0.765 -2.647 4.336 1.00 98.50 93 VAL A CA 1
ATOM 703 C C . VAL A 1 93 ? -0.432 -1.290 3.738 1.00 98.50 93 VAL A C 1
ATOM 705 O O . VAL A 1 93 ? 0.716 -0.860 3.812 1.00 98.50 93 VAL A O 1
ATOM 708 N N . LEU A 1 94 ? -1.414 -0.614 3.145 1.00 98.56 94 LEU A N 1
ATOM 709 C CA . LEU A 1 94 ? -1.214 0.710 2.557 1.00 98.56 94 LEU A CA 1
ATOM 710 C C . LEU A 1 94 ? -1.902 1.769 3.415 1.00 98.56 94 LEU A C 1
ATOM 712 O O . LEU A 1 94 ? -3.125 1.910 3.361 1.00 98.56 94 LEU A O 1
ATOM 716 N N . PHE A 1 95 ? -1.113 2.538 4.164 1.00 98.12 95 PHE A N 1
ATOM 717 C CA . PHE A 1 95 ? -1.562 3.783 4.778 1.00 98.12 95 PHE A CA 1
ATOM 718 C C . PHE A 1 95 ? -1.649 4.843 3.680 1.00 98.12 95 PHE A C 1
ATOM 720 O O . PHE A 1 95 ? -0.624 5.309 3.195 1.00 98.12 95 PHE A O 1
ATOM 727 N N . GLY A 1 96 ? -2.860 5.180 3.238 1.00 96.94 96 GLY A N 1
ATOM 728 C CA . GLY A 1 96 ? -3.087 6.036 2.071 1.00 96.94 96 GLY A CA 1
ATOM 729 C C . GLY A 1 96 ? -3.165 5.232 0.779 1.00 96.94 96 GLY A C 1
ATOM 730 O O . GLY A 1 96 ? -2.485 5.548 -0.196 1.00 96.94 96 GLY A O 1
ATOM 731 N N . ALA A 1 97 ? -3.985 4.178 0.760 1.00 97.69 97 ALA A N 1
ATOM 732 C CA . ALA A 1 97 ? -4.159 3.303 -0.405 1.00 97.69 97 ALA A CA 1
ATOM 733 C C . ALA A 1 97 ? -4.619 4.049 -1.672 1.00 97.69 97 ALA A C 1
ATOM 735 O O . ALA A 1 97 ? -4.334 3.633 -2.795 1.00 97.69 97 ALA A O 1
ATOM 736 N N . GLY A 1 98 ? -5.325 5.164 -1.502 1.00 95.75 98 GLY A N 1
ATOM 737 C CA . GLY A 1 98 ? -5.766 6.050 -2.562 1.00 95.75 98 GLY A CA 1
ATOM 738 C C . GLY A 1 98 ? -4.730 7.082 -3.011 1.00 95.75 98 GLY A C 1
ATOM 739 O O . GLY A 1 98 ? -5.042 7.840 -3.931 1.00 95.75 98 GLY A O 1
ATOM 740 N N . SER A 1 99 ? -3.534 7.117 -2.417 1.00 93.31 99 SER A N 1
ATOM 741 C CA . SER A 1 99 ? -2.466 8.055 -2.776 1.00 93.31 99 SER A CA 1
ATOM 742 C C . SER A 1 99 ? -2.135 7.998 -4.269 1.00 93.31 99 SER A C 1
ATOM 744 O O . SER A 1 99 ? -2.046 6.921 -4.860 1.00 93.31 99 SER A O 1
ATOM 746 N N . ALA A 1 100 ? -1.933 9.166 -4.885 1.00 88.06 100 ALA A N 1
ATOM 747 C CA . ALA A 1 100 ? -1.603 9.276 -6.308 1.00 88.06 100 ALA A CA 1
ATOM 748 C C . ALA A 1 100 ? -0.254 8.623 -6.650 1.00 88.06 100 ALA A C 1
ATOM 750 O O . ALA A 1 100 ? -0.086 8.100 -7.747 1.00 88.06 100 ALA A O 1
ATOM 751 N N . MET A 1 101 ? 0.683 8.636 -5.699 1.00 87.88 101 MET A N 1
ATOM 752 C CA . MET A 1 101 ? 1.996 7.991 -5.813 1.00 87.88 101 MET A CA 1
ATOM 753 C C . MET A 1 101 ? 2.028 6.610 -5.138 1.00 87.88 101 MET A C 1
ATOM 755 O O . MET A 1 101 ? 3.089 6.004 -5.015 1.00 87.88 101 MET A O 1
ATOM 759 N N . GLY A 1 102 ? 0.879 6.116 -4.667 1.00 92.12 102 GLY A N 1
ATOM 760 C CA . GLY A 1 102 ? 0.771 4.821 -4.008 1.00 92.12 102 GLY A CA 1
ATOM 761 C C . GLY A 1 102 ? 0.811 3.654 -5.005 1.00 92.12 102 GLY A C 1
ATOM 762 O O . GLY A 1 102 ? 0.309 3.771 -6.125 1.00 92.12 102 GLY A O 1
ATOM 763 N N . PRO A 1 103 ? 1.328 2.482 -4.603 1.00 95.44 103 PRO A N 1
ATOM 764 C CA . PRO A 1 103 ? 1.492 1.332 -5.490 1.00 95.44 103 PRO A CA 1
ATOM 765 C C . PRO A 1 103 ? 0.205 0.505 -5.660 1.00 95.44 103 PRO A C 1
ATOM 767 O O . PRO A 1 103 ? 0.257 -0.605 -6.181 1.00 95.44 103 PRO A O 1
ATOM 770 N N . PHE A 1 104 ? -0.960 0.996 -5.219 1.00 97.81 104 PHE A N 1
ATOM 771 C CA . PHE A 1 104 ? -2.187 0.194 -5.175 1.00 97.81 104 PHE A CA 1
ATOM 772 C C . PHE A 1 104 ? -2.539 -0.478 -6.517 1.00 97.81 104 PHE A C 1
ATOM 774 O O . PHE A 1 104 ? -2.711 -1.696 -6.519 1.00 97.81 104 PHE A O 1
ATOM 781 N N . PRO A 1 105 ? -2.592 0.229 -7.667 1.00 95.25 105 PRO A N 1
ATOM 782 C CA . PRO A 1 105 ? -2.986 -0.405 -8.925 1.00 95.25 105 PRO A CA 1
ATOM 783 C C . PRO A 1 105 ? -2.037 -1.528 -9.362 1.00 95.25 105 PRO A C 1
ATOM 785 O O . PRO A 1 105 ? -2.507 -2.585 -9.777 1.00 95.25 105 PRO A O 1
ATOM 788 N N . ILE A 1 106 ? -0.721 -1.320 -9.226 1.00 93.50 106 ILE A N 1
ATOM 789 C CA . ILE A 1 106 ? 0.282 -2.315 -9.630 1.00 93.50 106 ILE A CA 1
ATOM 790 C C . ILE A 1 106 ? 0.289 -3.518 -8.679 1.00 93.50 106 ILE A C 1
ATOM 792 O O . ILE A 1 106 ? 0.367 -4.654 -9.128 1.00 93.50 106 ILE A O 1
ATOM 796 N N . LEU A 1 107 ? 0.112 -3.312 -7.369 1.00 95.94 107 LEU A N 1
ATOM 797 C CA . LEU A 1 107 ? -0.001 -4.424 -6.419 1.00 95.94 107 LEU A CA 1
ATOM 798 C C . LEU A 1 107 ? -1.214 -5.304 -6.731 1.00 95.94 107 LEU A C 1
ATOM 800 O O . LEU A 1 107 ? -1.100 -6.529 -6.765 1.00 95.94 107 LEU A O 1
ATOM 804 N N . MET A 1 108 ? -2.361 -4.685 -7.018 1.00 97.25 108 MET A N 1
ATOM 805 C CA . MET A 1 108 ? -3.567 -5.420 -7.392 1.00 97.25 108 MET A CA 1
ATOM 806 C C . MET A 1 108 ? -3.381 -6.180 -8.711 1.00 97.25 108 MET A C 1
ATOM 808 O O . MET A 1 108 ? -3.789 -7.339 -8.796 1.00 97.25 108 MET A O 1
ATOM 812 N N . SER A 1 109 ? -2.732 -5.585 -9.721 1.00 94.44 109 SER A N 1
ATOM 813 C CA . SER A 1 109 ? -2.482 -6.258 -11.006 1.00 94.44 109 SER A CA 1
ATOM 814 C C . SER A 1 109 ? -1.507 -7.436 -10.898 1.00 94.44 109 SER A C 1
ATOM 816 O O . SER A 1 109 ? -1.631 -8.388 -11.665 1.00 94.44 109 SER A O 1
ATOM 818 N N . LEU A 1 110 ? -0.582 -7.401 -9.933 1.00 94.56 110 LEU A N 1
ATOM 819 C CA . LEU A 1 110 ? 0.359 -8.488 -9.626 1.00 94.56 110 LEU A CA 1
ATOM 820 C C . LEU A 1 110 ? -0.215 -9.543 -8.656 1.00 94.56 110 LEU A C 1
ATOM 822 O O . LEU A 1 110 ? 0.484 -10.473 -8.260 1.00 94.56 110 LEU A O 1
ATOM 826 N N . GLY A 1 111 ? -1.492 -9.425 -8.275 1.00 95.69 111 GLY A N 1
ATOM 827 C CA . GLY A 1 111 ? -2.198 -10.435 -7.481 1.00 95.69 111 GLY A CA 1
ATOM 828 C C . GLY A 1 111 ? -2.050 -10.295 -5.969 1.00 95.69 111 GLY A C 1
ATOM 829 O O . GLY A 1 111 ? -2.498 -11.180 -5.245 1.00 95.69 111 GLY A O 1
AT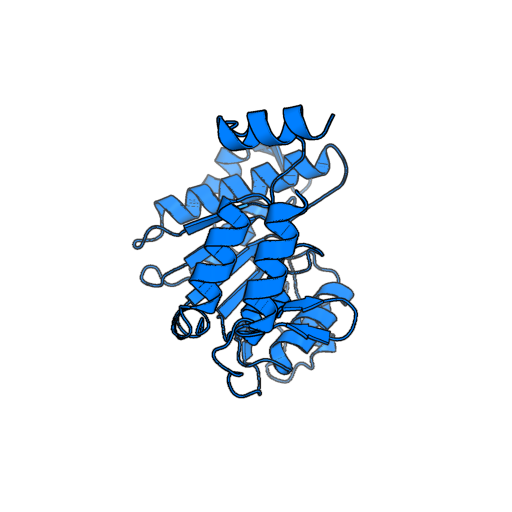OM 830 N N . ALA A 1 112 ? -1.475 -9.196 -5.479 1.00 96.56 112 ALA A N 1
ATOM 831 C CA . ALA A 1 112 ? -1.230 -9.002 -4.057 1.00 96.56 112 ALA A CA 1
ATOM 832 C C . ALA A 1 112 ? -2.509 -8.999 -3.207 1.00 96.56 112 ALA A C 1
ATOM 834 O O . ALA A 1 112 ? -3.600 -8.630 -3.661 1.00 96.56 112 ALA A O 1
ATOM 835 N N . HIS A 1 113 ? -2.355 -9.326 -1.921 1.00 98.00 113 HIS A N 1
ATOM 836 C CA . HIS A 1 113 ? -3.335 -8.958 -0.905 1.00 98.00 113 HIS A CA 1
ATOM 837 C C . HIS A 1 113 ? -3.010 -7.562 -0.372 1.00 98.00 113 HIS A C 1
ATOM 839 O O . HIS A 1 113 ? -2.010 -7.364 0.306 1.00 98.00 113 HIS A O 1
ATOM 845 N N . VAL A 1 114 ? -3.877 -6.589 -0.631 1.00 98.62 114 VAL A N 1
ATOM 846 C CA . VAL A 1 114 ? -3.790 -5.253 -0.047 1.00 98.62 114 VAL A CA 1
ATOM 847 C C . VAL A 1 114 ? -4.778 -5.087 1.109 1.00 98.62 114 VAL A C 1
ATOM 849 O O . VAL A 1 114 ? -5.985 -5.239 0.936 1.00 98.62 114 VAL A O 1
ATOM 852 N N . VAL A 1 115 ? -4.274 -4.700 2.279 1.00 98.69 115 VAL A N 1
ATOM 853 C CA . VAL A 1 115 ? -5.056 -4.165 3.399 1.00 98.69 115 VAL A CA 1
ATOM 854 C C . VAL A 1 115 ? -5.010 -2.638 3.305 1.00 98.69 115 VAL A C 1
ATOM 856 O O . VAL A 1 115 ? -3.976 -2.016 3.548 1.00 98.69 115 VAL A O 1
ATOM 859 N N . ALA A 1 116 ? -6.113 -2.030 2.877 1.00 98.50 116 ALA A N 1
ATOM 860 C CA . ALA A 1 116 ? -6.166 -0.613 2.536 1.00 98.50 116 ALA A CA 1
ATOM 861 C C . ALA A 1 116 ? -6.643 0.244 3.709 1.00 98.50 116 ALA A C 1
ATOM 863 O O . ALA A 1 116 ? -7.662 -0.050 4.331 1.00 98.50 116 ALA A O 1
ATOM 864 N N . ILE A 1 117 ? -5.945 1.352 3.946 1.00 98.50 117 ILE A N 1
ATOM 865 C CA . ILE A 1 117 ? -6.314 2.400 4.896 1.00 98.50 117 ILE A CA 1
ATOM 866 C C . ILE A 1 117 ? -6.404 3.700 4.109 1.00 98.50 117 ILE A C 1
ATOM 868 O O . ILE A 1 117 ? -5.447 4.102 3.447 1.00 98.50 117 ILE A O 1
ATOM 872 N N . ASP A 1 118 ? -7.554 4.355 4.171 1.00 97.94 118 ASP A N 1
ATOM 873 C CA . ASP A 1 118 ? -7.752 5.690 3.618 1.00 97.94 118 ASP A CA 1
ATOM 874 C C . ASP A 1 118 ? -8.961 6.358 4.283 1.00 97.94 118 ASP A C 1
ATOM 876 O O . ASP A 1 118 ? -9.752 5.705 4.971 1.00 97.94 118 ASP A O 1
ATOM 880 N N . LEU A 1 119 ? -9.112 7.659 4.059 1.00 97.44 119 LEU A N 1
ATOM 881 C CA . LEU A 1 119 ? -10.169 8.473 4.642 1.00 97.44 119 LEU A CA 1
ATOM 882 C C . LEU A 1 119 ? -11.562 7.929 4.286 1.00 97.44 119 LEU A C 1
ATOM 884 O O . LEU A 1 119 ? -11.748 7.377 3.195 1.00 97.44 119 LEU A O 1
ATOM 888 N N . PRO A 1 120 ? -12.577 8.144 5.145 1.00 96.88 120 PRO A N 1
ATOM 889 C CA . PRO A 1 120 ? -13.963 7.763 4.876 1.00 96.88 120 PRO A CA 1
ATOM 890 C C . PRO A 1 120 ? -14.598 8.693 3.827 1.00 96.88 120 PRO A C 1
ATOM 892 O O . PRO A 1 120 ? -15.456 9.526 4.114 1.00 96.88 120 PRO A O 1
ATOM 895 N N . ARG A 1 121 ? -14.102 8.605 2.590 1.00 97.50 121 ARG A N 1
ATOM 896 C CA . ARG A 1 121 ? -14.518 9.393 1.428 1.00 97.50 121 ARG A CA 1
ATOM 897 C C . ARG A 1 121 ? -14.970 8.431 0.328 1.00 97.50 121 ARG A C 1
ATOM 899 O O . ARG A 1 121 ? -14.112 7.787 -0.283 1.00 97.50 121 ARG A O 1
ATOM 906 N N . PRO A 1 122 ? -16.272 8.368 -0.003 1.00 97.81 122 PRO A N 1
ATOM 907 C CA . PRO A 1 122 ? -16.805 7.345 -0.906 1.00 97.81 122 PRO A CA 1
ATOM 908 C C . PRO A 1 122 ? -16.134 7.298 -2.284 1.00 97.81 122 PRO A C 1
ATOM 910 O O . PRO A 1 122 ? -15.984 6.231 -2.868 1.00 97.81 122 PRO A O 1
ATOM 913 N N . ALA A 1 123 ? -15.678 8.439 -2.810 1.00 98.19 123 ALA A N 1
ATOM 914 C CA . ALA A 1 123 ? -14.980 8.497 -4.096 1.00 98.19 123 ALA A CA 1
ATOM 915 C C . ALA A 1 123 ? -13.658 7.704 -4.111 1.00 98.19 123 ALA A C 1
ATOM 917 O O . ALA A 1 123 ? -13.321 7.097 -5.128 1.00 98.19 123 ALA A O 1
ATOM 918 N N . ILE A 1 124 ? -12.924 7.680 -2.991 1.00 98.19 124 ILE A N 1
ATOM 919 C CA . ILE A 1 124 ? -11.691 6.892 -2.859 1.00 98.19 124 ILE A CA 1
ATOM 920 C C . ILE A 1 124 ? -12.047 5.410 -2.937 1.00 98.19 124 ILE A C 1
ATOM 922 O O . ILE A 1 124 ? -11.521 4.686 -3.780 1.00 98.19 124 ILE A O 1
ATOM 926 N N . TRP A 1 125 ? -13.001 4.984 -2.113 1.00 98.56 125 TRP A N 1
ATOM 927 C CA . TRP A 1 125 ? -13.389 3.584 -2.000 1.00 98.56 125 TRP A CA 1
ATOM 928 C C . TRP A 1 125 ? -14.048 3.045 -3.266 1.00 98.56 125 TRP A C 1
ATOM 930 O O . TRP A 1 125 ? -13.684 1.954 -3.689 1.00 98.56 125 TRP A O 1
ATOM 940 N N . LYS A 1 126 ? -14.893 3.823 -3.958 1.00 98.44 126 LYS A N 1
ATOM 941 C CA . LYS A 1 126 ? -15.437 3.448 -5.280 1.00 98.44 126 LYS A CA 1
ATOM 942 C C . LYS A 1 126 ? -14.320 3.096 -6.266 1.00 98.44 126 LYS A C 1
ATOM 944 O O . LYS A 1 126 ? -14.395 2.075 -6.946 1.00 98.44 126 LYS A O 1
ATOM 949 N N . ARG A 1 127 ? -13.249 3.897 -6.305 1.00 98.31 127 ARG A N 1
ATOM 950 C CA . ARG A 1 127 ? -12.086 3.634 -7.165 1.00 98.31 127 ARG A CA 1
ATOM 951 C C . ARG A 1 127 ? -11.305 2.395 -6.722 1.00 98.31 127 ARG A C 1
ATOM 953 O O . ARG A 1 127 ? -10.992 1.561 -7.568 1.00 98.31 127 ARG A O 1
ATOM 960 N N . LEU A 1 128 ? -10.992 2.262 -5.430 1.00 98.69 128 LEU A N 1
ATOM 961 C CA . LEU A 1 128 ? -10.231 1.115 -4.912 1.00 98.69 128 LEU A CA 1
ATOM 962 C C . LEU A 1 128 ? -10.984 -0.207 -5.119 1.00 98.69 128 LEU A C 1
ATOM 964 O O . LEU A 1 128 ? -10.393 -1.184 -5.573 1.00 98.69 128 LEU A O 1
ATOM 968 N N . ILE A 1 129 ? -12.292 -0.215 -4.850 1.00 98.62 129 ILE A N 1
ATOM 969 C CA . ILE A 1 129 ? -13.181 -1.360 -5.073 1.00 98.62 129 ILE A CA 1
ATOM 970 C C . ILE A 1 129 ? -13.205 -1.732 -6.557 1.00 98.62 129 ILE A C 1
ATOM 972 O O . ILE A 1 129 ? -12.988 -2.896 -6.890 1.00 98.62 129 ILE A O 1
ATOM 976 N N . SER A 1 130 ? -13.398 -0.753 -7.449 1.00 98.19 130 SER A N 1
ATOM 977 C CA . SER A 1 130 ? -13.418 -0.994 -8.896 1.00 98.19 130 SER A CA 1
ATOM 978 C C . SER A 1 130 ? -12.122 -1.640 -9.388 1.00 98.19 130 SER A C 1
ATOM 980 O O . SER A 1 130 ? -12.174 -2.621 -10.125 1.00 98.19 130 SER A O 1
ATOM 982 N N . VAL A 1 131 ? -10.964 -1.120 -8.969 1.00 98.19 131 VAL A N 1
ATOM 983 C CA . VAL A 1 131 ? -9.655 -1.687 -9.333 1.00 98.19 131 VAL A CA 1
ATOM 984 C C . VAL A 1 131 ? -9.497 -3.094 -8.758 1.00 98.19 131 VAL A C 1
ATOM 986 O O . VAL A 1 131 ? -9.058 -3.992 -9.466 1.00 98.19 131 VAL A O 1
ATOM 989 N N . ALA A 1 132 ? -9.896 -3.319 -7.503 1.00 98.25 132 ALA A N 1
ATOM 990 C CA . ALA A 1 132 ? -9.806 -4.636 -6.883 1.00 98.25 132 ALA A CA 1
ATOM 991 C C . ALA A 1 132 ? -10.633 -5.690 -7.629 1.00 98.25 132 ALA A C 1
ATOM 993 O O . ALA A 1 132 ? -10.113 -6.758 -7.952 1.00 98.25 132 ALA A O 1
ATOM 994 N N . ARG A 1 133 ? -11.894 -5.383 -7.958 1.00 97.69 133 ARG A N 1
ATOM 995 C CA . ARG A 1 133 ? -12.787 -6.259 -8.738 1.00 97.69 133 ARG A CA 1
ATOM 996 C C . ARG A 1 133 ? -12.192 -6.639 -10.099 1.00 97.69 133 ARG A C 1
ATOM 998 O O . ARG A 1 133 ? -12.313 -7.799 -10.509 1.00 97.69 133 ARG A O 1
ATOM 1005 N N . ASP A 1 134 ? -11.540 -5.683 -10.761 1.00 97.31 134 ASP A N 1
ATOM 1006 C CA . ASP A 1 134 ? -10.939 -5.817 -12.097 1.00 97.31 134 ASP A CA 1
ATOM 1007 C C . ASP A 1 134 ? -9.469 -6.283 -12.068 1.00 97.31 134 ASP A C 1
ATOM 1009 O O . ASP A 1 134 ? -8.714 -6.075 -13.012 1.00 97.31 134 ASP A O 1
ATOM 1013 N N . SER A 1 135 ? -9.045 -6.947 -10.993 1.00 97.25 135 SER A N 1
ATOM 1014 C CA . SER A 1 135 ? -7.668 -7.421 -10.813 1.00 97.25 135 SER A CA 1
ATOM 1015 C C . SER A 1 135 ? -7.618 -8.900 -10.406 1.00 97.25 135 SER A C 1
ATOM 1017 O O . SER A 1 135 ? -8.668 -9.494 -10.145 1.00 97.25 135 SER A O 1
ATOM 1019 N N . PRO A 1 136 ? -6.430 -9.530 -10.374 1.00 97.25 136 PRO A N 1
ATOM 1020 C CA . PRO A 1 136 ? -6.221 -10.811 -9.696 1.00 97.25 136 PRO A CA 1
ATOM 1021 C C . PRO A 1 136 ? -6.021 -10.680 -8.176 1.00 97.25 136 PRO A C 1
ATOM 1023 O O . PRO A 1 136 ? -5.984 -11.694 -7.482 1.00 97.25 136 PRO A O 1
ATOM 1026 N N . GLY A 1 137 ? -5.859 -9.461 -7.653 1.00 97.50 137 GLY A N 1
ATOM 1027 C CA . GLY A 1 137 ? -5.553 -9.216 -6.247 1.00 97.50 137 GLY A CA 1
ATOM 1028 C C . GLY A 1 137 ? -6.740 -9.356 -5.294 1.00 97.50 137 GLY A C 1
ATOM 1029 O O . GLY A 1 137 ? -7.899 -9.555 -5.676 1.00 97.50 137 GLY A O 1
ATOM 1030 N N . LYS A 1 138 ? -6.441 -9.198 -4.004 1.00 98.19 138 LYS A N 1
ATOM 1031 C CA . LYS A 1 138 ? -7.422 -9.179 -2.912 1.00 98.19 138 LYS A CA 1
ATOM 1032 C C . LYS A 1 138 ? -7.326 -7.866 -2.141 1.00 98.19 138 LYS A C 1
ATOM 1034 O O . LYS A 1 138 ? -6.238 -7.461 -1.761 1.00 98.19 138 LYS A O 1
ATOM 1039 N N . LEU A 1 139 ? -8.459 -7.235 -1.863 1.00 98.69 139 LEU A N 1
ATOM 1040 C CA . LEU A 1 139 ? -8.571 -6.028 -1.047 1.00 98.69 139 LEU A CA 1
ATOM 1041 C C . LEU A 1 139 ? -9.246 -6.365 0.287 1.00 98.69 139 LEU A C 1
ATOM 1043 O O . LEU A 1 139 ? -10.326 -6.949 0.291 1.00 98.69 139 LEU A O 1
ATOM 1047 N N . THR A 1 140 ? -8.659 -5.948 1.406 1.00 98.56 140 THR A N 1
ATOM 1048 C CA . THR A 1 140 ? -9.331 -5.862 2.709 1.00 98.56 140 THR A CA 1
ATOM 1049 C C . THR A 1 140 ? -9.456 -4.399 3.099 1.00 98.56 140 THR A C 1
ATOM 1051 O O . THR A 1 140 ? -8.463 -3.675 3.097 1.00 98.56 140 THR A O 1
ATOM 1054 N N . MET A 1 141 ? -10.666 -3.965 3.440 1.00 98.00 141 MET A N 1
ATOM 1055 C CA . MET A 1 141 ? -10.959 -2.580 3.811 1.00 98.00 141 MET A CA 1
ATOM 1056 C C . MET A 1 141 ? -11.711 -2.495 5.143 1.00 98.00 141 MET A C 1
ATOM 1058 O O . MET A 1 141 ? -12.504 -3.399 5.441 1.00 98.00 141 MET A O 1
ATOM 1062 N N . PRO A 1 142 ? -11.485 -1.430 5.934 1.00 98.06 142 PRO A N 1
ATOM 1063 C CA . PRO A 1 142 ? -12.232 -1.182 7.154 1.00 98.06 142 PRO A CA 1
ATOM 1064 C C . PRO A 1 142 ? -13.614 -0.633 6.807 1.00 98.06 142 PRO A C 1
ATOM 1066 O O . PRO A 1 142 ? -13.752 0.213 5.920 1.00 98.06 142 PRO A O 1
ATOM 1069 N N . LEU A 1 143 ? -14.629 -1.084 7.535 1.00 97.38 143 LEU A N 1
ATOM 1070 C CA . LEU A 1 143 ? -15.968 -0.514 7.496 1.00 97.38 143 LEU A CA 1
ATOM 1071 C C . LEU A 1 143 ? -16.295 0.129 8.844 1.00 97.38 143 LEU A C 1
ATOM 1073 O O . LEU A 1 143 ? -16.069 -0.451 9.904 1.00 97.38 143 LEU A O 1
ATOM 1077 N N . THR A 1 144 ? -16.878 1.321 8.789 1.00 93.31 144 THR A N 1
ATOM 1078 C CA . THR A 1 144 ? -17.314 2.110 9.955 1.00 93.31 144 THR A CA 1
ATOM 1079 C C . THR A 1 144 ? -18.534 1.520 10.662 1.00 93.31 144 THR A C 1
ATOM 1081 O O . THR A 1 144 ? -18.835 1.875 11.799 1.00 93.31 144 THR A O 1
ATOM 1084 N N . LYS A 1 145 ? -19.257 0.623 9.989 1.00 91.00 145 LYS A N 1
ATOM 1085 C CA . LYS A 1 145 ? -20.405 -0.107 10.520 1.00 91.00 145 LYS A CA 1
ATOM 1086 C C . LYS A 1 145 ? -20.557 -1.434 9.796 1.00 91.00 145 LYS A C 1
ATOM 1088 O O . LYS A 1 145 ? -20.074 -1.609 8.677 1.00 91.00 145 LYS A O 1
ATOM 1093 N N . LYS A 1 146 ? -21.300 -2.347 10.415 1.00 90.62 146 LYS A N 1
ATOM 1094 C CA . LYS A 1 146 ? -21.705 -3.589 9.767 1.00 90.62 146 LYS A CA 1
ATOM 1095 C C . LYS A 1 146 ? -22.621 -3.283 8.579 1.00 90.62 146 LYS A C 1
ATOM 1097 O O . LYS A 1 146 ? -23.583 -2.529 8.709 1.00 90.62 146 LYS A O 1
ATOM 1102 N N . VAL A 1 147 ? -22.314 -3.896 7.445 1.00 91.69 147 VAL A N 1
ATOM 1103 C CA . VAL A 1 147 ? -23.105 -3.846 6.209 1.00 91.69 147 VAL A CA 1
ATOM 1104 C C . VAL A 1 147 ? -23.658 -5.234 5.907 1.00 91.69 147 VAL A C 1
ATOM 1106 O O . VAL A 1 147 ? -23.137 -6.232 6.411 1.00 91.69 147 VAL A O 1
ATOM 1109 N N . SER A 1 148 ? -24.714 -5.304 5.099 1.00 90.62 148 SER A N 1
ATOM 1110 C CA . SER A 1 148 ? -25.237 -6.587 4.622 1.00 90.62 148 SER A CA 1
ATOM 1111 C C . SER A 1 148 ? -24.183 -7.333 3.797 1.00 90.62 148 SER A C 1
ATOM 1113 O O . SER A 1 148 ? -23.384 -6.724 3.082 1.00 90.62 148 SER A O 1
ATOM 1115 N N . ASP A 1 149 ? -24.218 -8.665 3.811 1.00 86.12 149 ASP A N 1
ATOM 1116 C CA . ASP A 1 149 ? -23.382 -9.469 2.912 1.00 86.12 149 ASP A CA 1
ATOM 1117 C C . ASP A 1 149 ? -23.715 -9.220 1.435 1.00 86.12 149 ASP A C 1
ATOM 1119 O O . ASP A 1 149 ? -22.835 -9.341 0.580 1.00 86.12 149 ASP A O 1
ATOM 1123 N N . SER A 1 150 ? -24.955 -8.805 1.158 1.00 90.00 150 SER A N 1
ATOM 1124 C CA . SER A 1 150 ? -25.469 -8.437 -0.163 1.00 90.00 150 SER A CA 1
ATOM 1125 C C . SER A 1 150 ? -25.267 -6.962 -0.531 1.00 90.00 150 SER A C 1
ATOM 1127 O O . SER A 1 150 ? -25.838 -6.529 -1.529 1.00 90.00 150 SER A O 1
ATOM 1129 N N . ALA A 1 151 ? -24.544 -6.185 0.285 1.00 93.31 151 ALA A N 1
ATOM 1130 C CA . ALA A 1 151 ? -24.288 -4.772 0.018 1.00 93.31 151 ALA A CA 1
ATOM 1131 C C . ALA A 1 151 ? -23.588 -4.595 -1.335 1.00 93.31 151 ALA A C 1
ATOM 1133 O O . ALA A 1 151 ? -22.634 -5.317 -1.652 1.00 93.31 151 ALA A O 1
ATOM 1134 N N . ASP A 1 152 ? -24.066 -3.635 -2.121 1.00 96.00 152 ASP A N 1
ATOM 1135 C CA . ASP A 1 152 ? -23.434 -3.288 -3.388 1.00 96.00 152 ASP A CA 1
ATOM 1136 C C . ASP A 1 152 ? -22.165 -2.445 -3.175 1.00 96.00 152 ASP A C 1
ATOM 1138 O O . ASP A 1 152 ? -21.871 -1.957 -2.080 1.00 96.00 152 ASP A O 1
ATOM 1142 N N . ASP A 1 153 ? -21.374 -2.279 -4.235 1.00 96.62 153 ASP A N 1
ATOM 1143 C CA . ASP A 1 153 ? -20.099 -1.564 -4.153 1.00 96.62 153 ASP A CA 1
ATOM 1144 C C . ASP A 1 153 ? -20.277 -0.073 -3.779 1.00 96.62 153 ASP A C 1
ATOM 1146 O O . ASP A 1 153 ? -19.352 0.536 -3.235 1.00 96.62 153 ASP A O 1
ATOM 1150 N N . ALA A 1 154 ? -21.453 0.524 -4.023 1.00 96.62 154 ALA A N 1
ATOM 1151 C CA . ALA A 1 154 ? -21.738 1.896 -3.616 1.00 96.62 154 ALA A CA 1
ATOM 1152 C C . ALA A 1 154 ? -21.989 1.977 -2.105 1.00 96.62 154 ALA A C 1
ATOM 1154 O O . ALA A 1 154 ? -21.361 2.799 -1.443 1.00 96.62 154 ALA A O 1
ATOM 1155 N N . GLU A 1 155 ? -22.824 1.097 -1.550 1.00 96.56 155 GLU A N 1
ATOM 1156 C CA . GLU A 1 155 ? -23.060 0.986 -0.108 1.00 96.56 155 GLU A CA 1
ATOM 1157 C C . GLU A 1 155 ? -21.759 0.684 0.646 1.00 96.56 155 GLU A C 1
ATOM 1159 O O . GLU A 1 155 ? -21.466 1.322 1.662 1.00 96.56 155 GLU A O 1
ATOM 1164 N N . LEU A 1 156 ? -20.939 -0.236 0.121 1.00 97.31 156 LEU A N 1
ATOM 1165 C CA . LEU A 1 156 ? -19.618 -0.529 0.679 1.00 97.31 156 LEU A CA 1
ATOM 1166 C C . LEU A 1 156 ? -18.742 0.725 0.722 1.00 97.31 156 LEU A C 1
ATOM 1168 O O . LEU A 1 156 ? -18.144 1.010 1.757 1.00 97.31 156 LEU A O 1
ATOM 1172 N N . ALA A 1 157 ? -18.696 1.496 -0.365 1.00 97.88 157 ALA A N 1
ATOM 1173 C CA . ALA A 1 157 ? -17.897 2.714 -0.425 1.00 97.88 157 ALA A CA 1
ATOM 1174 C C . ALA A 1 157 ? -18.381 3.818 0.528 1.00 97.88 157 ALA A C 1
ATOM 1176 O O . ALA A 1 157 ? -17.552 4.561 1.049 1.00 97.88 157 ALA A O 1
ATOM 1177 N N . GLU A 1 158 ? -19.691 3.929 0.771 1.00 97.31 158 GLU A N 1
ATOM 1178 C CA . GLU A 1 158 ? -20.251 4.877 1.748 1.00 97.31 158 GLU A CA 1
ATOM 1179 C C . GLU A 1 158 ? -19.906 4.500 3.197 1.00 97.31 158 GLU A C 1
ATOM 1181 O O . GLU A 1 158 ? -19.843 5.364 4.071 1.00 97.31 158 GLU A O 1
ATOM 1186 N N . CYS A 1 159 ? -19.673 3.214 3.467 1.00 96.94 159 CYS A N 1
ATOM 1187 C CA . CYS A 1 159 ? -19.372 2.719 4.809 1.00 96.94 159 CYS A CA 1
ATOM 1188 C C . CYS A 1 159 ? -17.873 2.520 5.065 1.00 96.94 159 CYS A C 1
ATOM 1190 O O . CYS A 1 159 ? -17.497 2.269 6.212 1.00 96.94 159 CYS A O 1
ATOM 1192 N N . ALA A 1 160 ? -17.030 2.593 4.035 1.00 97.81 160 ALA A N 1
ATOM 1193 C CA . ALA A 1 160 ? -15.615 2.269 4.122 1.00 97.81 160 ALA A CA 1
ATOM 1194 C C . ALA A 1 160 ? -14.742 3.437 4.596 1.00 97.81 160 ALA A C 1
ATOM 1196 O O . ALA A 1 160 ? -15.022 4.609 4.339 1.00 97.81 160 ALA A O 1
ATOM 1197 N N . GLY A 1 161 ? -13.638 3.080 5.246 1.00 97.56 161 GLY A N 1
ATOM 1198 C CA . GLY A 1 161 ? -12.544 3.983 5.584 1.00 97.56 161 GLY A CA 1
ATOM 1199 C C . GLY A 1 161 ? -12.392 4.317 7.057 1.00 97.56 161 GLY A C 1
ATOM 1200 O O . GLY A 1 161 ? -13.196 3.946 7.910 1.00 97.56 161 GLY A O 1
ATOM 1201 N N . CYS A 1 162 ? -11.289 4.999 7.338 1.00 96.19 162 CYS A N 1
ATOM 1202 C CA . CYS A 1 162 ? -10.856 5.395 8.667 1.00 96.19 162 CYS A CA 1
ATOM 1203 C C . CYS A 1 162 ? -9.958 6.638 8.581 1.00 96.19 162 CYS A C 1
ATOM 1205 O O . CYS A 1 162 ? -9.320 6.908 7.566 1.00 96.19 162 CYS A O 1
ATOM 1207 N N . ASP A 1 163 ? -9.919 7.426 9.647 1.00 95.44 163 ASP A N 1
ATOM 1208 C CA . ASP A 1 163 ? -9.099 8.631 9.733 1.00 95.44 163 ASP A CA 1
ATOM 1209 C C . ASP A 1 163 ? -7.920 8.390 10.678 1.00 95.44 163 ASP A C 1
ATOM 1211 O O . ASP A 1 163 ? -8.083 8.317 11.894 1.00 95.44 163 ASP A O 1
ATOM 1215 N N . LEU A 1 164 ? -6.711 8.297 10.121 1.00 95.50 164 LEU A N 1
ATOM 1216 C CA . LEU A 1 164 ? -5.490 8.051 10.889 1.00 95.50 164 LEU A CA 1
ATOM 1217 C C . LEU A 1 164 ? -5.200 9.111 11.953 1.00 95.50 164 LEU A C 1
ATOM 1219 O O . LEU A 1 164 ? -4.523 8.791 12.924 1.00 95.50 164 LEU A O 1
ATOM 1223 N N . LEU A 1 165 ? -5.683 10.347 11.806 1.00 94.25 165 LEU A N 1
ATOM 1224 C CA . LEU A 1 165 ? -5.473 11.406 12.796 1.00 94.25 165 LEU A CA 1
ATOM 1225 C C . LEU A 1 165 ? -6.436 11.296 13.976 1.00 94.25 165 LEU A C 1
ATOM 1227 O O . LEU A 1 165 ? -6.086 11.694 15.087 1.00 94.25 165 LEU A O 1
ATOM 1231 N N . MET A 1 166 ? -7.638 10.780 13.726 1.00 93.25 166 MET A N 1
ATOM 1232 C CA . MET A 1 166 ? -8.706 10.686 14.721 1.00 93.25 166 MET A CA 1
ATOM 1233 C C . MET A 1 166 ? -8.819 9.290 15.342 1.00 93.25 166 MET A C 1
ATOM 1235 O O . MET A 1 166 ? -9.382 9.148 16.423 1.00 93.25 166 MET A O 1
ATOM 1239 N N . GLN A 1 167 ? -8.307 8.266 14.657 1.00 95.50 167 GLN A N 1
ATOM 1240 C CA . GLN A 1 167 ? -8.543 6.850 14.949 1.00 95.50 167 GLN A CA 1
ATOM 1241 C C . GLN A 1 167 ? -7.234 6.032 14.922 1.00 95.50 167 GLN A C 1
ATOM 1243 O O . GLN A 1 167 ? -7.246 4.850 14.582 1.00 95.50 167 GLN A O 1
ATOM 1248 N N . THR A 1 168 ? -6.078 6.648 15.224 1.00 96.62 168 THR A N 1
ATOM 1249 C CA . THR A 1 168 ? -4.760 5.974 15.180 1.00 96.62 168 THR A CA 1
ATOM 1250 C C . THR A 1 168 ? -4.737 4.657 15.978 1.00 96.62 168 THR A C 1
ATOM 1252 O O . THR A 1 168 ? -4.353 3.631 15.406 1.00 96.62 168 THR A O 1
ATOM 1255 N N . PRO A 1 169 ? -5.173 4.623 17.258 1.00 96.81 169 PRO A N 1
ATOM 1256 C CA . PRO A 1 169 ? -5.167 3.384 18.040 1.00 96.81 169 PRO A CA 1
ATOM 1257 C C . PRO A 1 169 ? -6.151 2.333 17.510 1.00 96.81 169 PRO A C 1
ATOM 1259 O O . PRO A 1 169 ? -5.829 1.144 17.478 1.00 96.81 169 PRO A O 1
ATOM 1262 N N . GLU A 1 170 ? -7.329 2.763 17.055 1.00 96.88 170 GLU A N 1
ATOM 1263 C CA . GLU A 1 170 ? -8.361 1.903 16.480 1.00 96.88 170 GLU A CA 1
ATOM 1264 C C . GLU A 1 170 ? -7.876 1.216 15.200 1.00 96.88 170 GLU A C 1
ATOM 1266 O O . GLU A 1 170 ? -8.055 0.006 15.044 1.00 96.88 170 GLU A O 1
ATOM 1271 N N . VAL A 1 171 ? -7.205 1.958 14.307 1.00 97.69 171 VAL A N 1
ATOM 1272 C CA . VAL A 1 171 ? -6.633 1.407 13.068 1.00 97.69 171 VAL A CA 1
ATOM 1273 C C . VAL A 1 171 ? -5.571 0.363 13.389 1.00 97.69 171 VAL A C 1
ATOM 1275 O O . VAL A 1 171 ? -5.593 -0.721 12.808 1.00 97.69 171 VAL A O 1
ATOM 1278 N N . ARG A 1 172 ? -4.683 0.623 14.356 1.00 96.94 172 ARG A N 1
ATOM 1279 C CA . ARG A 1 172 ? -3.717 -0.392 14.798 1.00 96.94 172 ARG A CA 1
ATOM 1280 C C . ARG A 1 172 ? -4.413 -1.631 15.354 1.00 96.94 172 ARG A C 1
ATOM 1282 O O . ARG A 1 172 ? -4.058 -2.744 14.980 1.00 96.94 172 ARG A O 1
ATOM 1289 N N . SER A 1 173 ? -5.387 -1.465 16.247 1.00 96.38 173 SER A N 1
ATOM 1290 C CA . SER A 1 173 ? -6.137 -2.596 16.808 1.00 96.38 173 SER A CA 1
ATOM 1291 C C . SER A 1 173 ? -6.852 -3.415 15.736 1.00 96.38 173 SER A C 1
ATOM 1293 O O . SER A 1 173 ? -6.851 -4.642 15.793 1.00 96.38 173 SER A O 1
ATOM 1295 N N . TRP A 1 174 ? -7.418 -2.750 14.732 1.00 97.50 174 TRP A N 1
ATOM 1296 C CA . TRP A 1 174 ? -8.017 -3.408 13.577 1.00 97.50 174 TRP A CA 1
ATOM 1297 C C . TRP A 1 174 ? -6.987 -4.201 12.767 1.00 97.50 174 TRP A C 1
ATOM 1299 O O . TRP A 1 174 ? -7.208 -5.379 12.493 1.00 97.50 174 TRP A O 1
ATOM 1309 N N . LEU A 1 175 ? -5.827 -3.610 12.462 1.00 97.06 175 LEU A N 1
ATOM 1310 C CA . LEU A 1 175 ? -4.743 -4.300 11.756 1.00 97.06 175 LEU A CA 1
ATOM 1311 C C . LEU A 1 175 ? -4.250 -5.534 12.515 1.00 97.06 175 LEU A C 1
ATOM 1313 O O . LEU A 1 175 ? -4.052 -6.573 11.895 1.00 97.06 175 LEU A O 1
ATOM 1317 N N . LYS A 1 176 ? -4.128 -5.472 13.848 1.00 93.62 176 LYS A N 1
ATOM 1318 C CA . LYS A 1 176 ? -3.790 -6.647 14.673 1.00 93.62 176 LYS A CA 1
ATOM 1319 C C . LYS A 1 176 ? -4.808 -7.787 14.528 1.00 93.62 176 LYS A C 1
ATOM 1321 O O . LYS A 1 176 ? -4.432 -8.947 14.643 1.00 93.62 176 LYS A O 1
ATOM 1326 N N . GLY A 1 177 ? -6.082 -7.469 14.284 1.00 93.19 177 GLY A N 1
ATOM 1327 C CA . GLY A 1 177 ? -7.137 -8.462 14.057 1.00 93.19 177 GLY A CA 1
ATOM 1328 C C . GLY A 1 177 ? -7.183 -9.013 12.628 1.00 93.19 177 GLY A C 1
ATOM 1329 O O . GLY A 1 177 ? -7.550 -10.168 12.432 1.00 93.19 177 GLY A O 1
ATOM 1330 N N . VAL A 1 178 ? -6.815 -8.203 11.631 1.00 94.50 178 VAL A N 1
ATOM 1331 C CA . VAL A 1 178 ? -6.828 -8.591 10.208 1.00 94.50 178 VAL A CA 1
ATOM 1332 C C . VAL A 1 178 ? -5.557 -9.334 9.799 1.00 94.50 178 VAL A C 1
ATOM 1334 O O . VAL A 1 178 ? -5.595 -10.198 8.922 1.00 94.50 178 VAL A O 1
ATOM 1337 N N . LEU A 1 179 ? -4.418 -8.990 10.398 1.00 94.19 179 LEU A N 1
ATOM 1338 C CA . LEU A 1 179 ? -3.130 -9.555 10.029 1.00 94.19 179 LEU A CA 1
ATOM 1339 C C . LEU A 1 179 ? -2.859 -10.861 10.785 1.00 94.19 179 LEU A C 1
ATOM 1341 O O . LEU A 1 179 ? -2.972 -10.938 12.005 1.00 94.19 179 LEU A O 1
ATOM 1345 N N . SER A 1 180 ? -2.421 -11.889 10.059 1.00 88.00 180 SER A N 1
ATOM 1346 C CA . SER A 1 180 ? -1.847 -13.085 10.672 1.00 88.00 180 SER A CA 1
ATOM 1347 C C . SER A 1 180 ? -0.450 -12.785 11.215 1.00 88.00 180 SER A C 1
ATOM 1349 O O . SER A 1 180 ? 0.352 -12.128 10.556 1.00 88.00 180 SER A O 1
ATOM 1351 N N . SER A 1 181 ? -0.109 -13.341 12.379 1.00 78.44 181 SER A N 1
ATOM 1352 C CA . SER A 1 181 ? 1.235 -13.185 12.958 1.00 78.44 181 SER A CA 1
ATOM 1353 C C . SER A 1 181 ? 2.345 -13.886 12.160 1.00 78.44 181 SER A C 1
ATOM 1355 O O . SER A 1 181 ? 3.518 -13.603 12.389 1.00 78.44 181 SER A O 1
ATOM 1357 N N . SER A 1 182 ? 2.000 -14.802 11.245 1.00 78.88 182 SER A N 1
ATOM 1358 C CA . SER A 1 182 ? 2.955 -15.638 10.501 1.00 78.88 182 SER A CA 1
ATOM 1359 C C . SER A 1 182 ? 3.071 -15.314 9.008 1.00 78.88 182 SER A C 1
ATOM 1361 O O . SER A 1 182 ? 3.796 -16.009 8.300 1.00 78.88 182 SER A O 1
ATOM 1363 N N . GLN A 1 183 ? 2.341 -14.318 8.504 1.00 84.69 183 GLN A N 1
ATOM 1364 C CA . GLN A 1 183 ? 2.405 -13.928 7.091 1.00 84.69 183 GLN A CA 1
ATOM 1365 C C . GLN A 1 183 ? 3.511 -12.891 6.850 1.00 84.69 183 GLN A C 1
ATOM 1367 O O . GLN A 1 183 ? 3.856 -12.122 7.747 1.00 84.69 183 GLN A O 1
ATOM 1372 N N . ARG A 1 184 ? 4.041 -12.835 5.625 1.00 88.62 184 ARG A N 1
ATOM 1373 C CA . ARG A 1 184 ? 4.947 -11.758 5.207 1.00 88.62 184 ARG A CA 1
ATOM 1374 C C . ARG A 1 184 ? 4.128 -10.508 4.904 1.00 88.62 184 ARG A C 1
ATOM 1376 O O . ARG A 1 184 ? 3.241 -10.545 4.051 1.00 88.62 184 ARG A O 1
ATOM 1383 N N . VAL A 1 185 ? 4.431 -9.421 5.607 1.00 96.00 185 VAL A N 1
ATOM 1384 C CA . VAL A 1 185 ? 3.733 -8.140 5.463 1.00 96.00 185 VAL A CA 1
ATOM 1385 C C . VAL A 1 185 ? 4.716 -7.057 5.049 1.00 96.00 185 VAL A C 1
ATOM 1387 O O . VAL A 1 185 ? 5.820 -6.972 5.588 1.00 96.00 185 VAL A O 1
ATOM 1390 N N . VAL A 1 186 ? 4.287 -6.203 4.126 1.00 97.50 186 VAL A N 1
ATOM 1391 C CA . VAL A 1 186 ? 4.913 -4.907 3.861 1.00 97.50 186 VAL A CA 1
ATOM 1392 C C . VAL A 1 186 ? 4.010 -3.811 4.421 1.00 97.50 186 VAL A C 1
ATOM 1394 O O . VAL A 1 186 ? 2.831 -3.746 4.077 1.00 97.50 186 VAL A O 1
ATOM 1397 N N . LEU A 1 187 ? 4.548 -2.958 5.288 1.00 98.00 187 LEU A N 1
ATOM 1398 C CA . LEU A 1 187 ? 3.864 -1.792 5.843 1.00 98.00 187 LEU A CA 1
ATOM 1399 C C . LEU A 1 187 ? 4.279 -0.553 5.049 1.00 98.00 187 LEU A C 1
ATOM 1401 O O . LEU A 1 187 ? 5.431 -0.131 5.109 1.00 98.00 187 LEU A O 1
ATOM 1405 N N . GLY A 1 188 ? 3.354 0.003 4.274 1.00 97.50 188 GLY A N 1
ATOM 1406 C CA . GLY A 1 188 ? 3.628 1.084 3.339 1.00 97.50 188 GLY A CA 1
ATOM 1407 C C . GLY A 1 188 ? 2.961 2.402 3.725 1.00 97.50 188 GLY A C 1
ATOM 1408 O O . GLY A 1 188 ? 1.734 2.516 3.685 1.00 97.50 188 GLY A O 1
ATOM 1409 N N . ALA A 1 189 ? 3.771 3.397 4.075 1.00 96.19 189 ALA A N 1
ATOM 1410 C CA . ALA A 1 189 ? 3.359 4.743 4.449 1.00 96.19 189 ALA A CA 1
ATOM 1411 C C . ALA A 1 189 ? 3.290 5.665 3.216 1.00 96.19 189 ALA A C 1
ATOM 1413 O O . ALA A 1 189 ? 4.297 6.216 2.767 1.00 96.19 189 ALA A O 1
ATOM 1414 N N . TYR A 1 190 ? 2.082 5.825 2.666 1.00 95.19 190 TYR A N 1
ATOM 1415 C CA . TYR A 1 190 ? 1.797 6.588 1.441 1.00 95.19 190 TYR A CA 1
ATOM 1416 C C . TYR A 1 190 ? 0.863 7.792 1.662 1.00 95.19 190 TYR A C 1
ATOM 1418 O O . TYR A 1 190 ? 0.573 8.521 0.705 1.00 95.19 190 TYR A O 1
ATOM 1426 N N . CYS A 1 191 ? 0.367 8.010 2.887 1.00 92.81 191 CYS A N 1
ATOM 1427 C CA . CYS A 1 191 ? -0.478 9.156 3.210 1.00 92.81 191 CYS A CA 1
ATOM 1428 C C . CYS A 1 191 ? 0.304 10.460 3.070 1.00 92.81 191 CYS A C 1
ATOM 1430 O O . CYS A 1 191 ? 1.392 10.617 3.616 1.00 92.81 191 CYS A O 1
ATOM 1432 N N . TYR A 1 192 ? -0.329 11.428 2.418 1.00 88.75 192 TYR A N 1
ATOM 1433 C CA . TYR A 1 192 ? 0.130 12.803 2.356 1.00 88.75 192 TYR A CA 1
ATOM 1434 C C . TYR A 1 192 ? -1.011 13.735 2.762 1.00 88.75 192 TYR A C 1
ATOM 1436 O O . TYR A 1 192 ? -2.180 13.466 2.478 1.00 88.75 192 TYR A O 1
ATOM 1444 N N . ALA A 1 193 ? -0.668 14.827 3.434 1.00 89.38 193 ALA A N 1
ATOM 1445 C CA . ALA A 1 193 ? -1.588 15.895 3.793 1.00 89.38 193 ALA A CA 1
ATOM 1446 C C . ALA A 1 193 ? -0.841 17.228 3.738 1.00 89.38 193 ALA A C 1
ATOM 1448 O O . ALA A 1 193 ? 0.376 17.250 3.873 1.00 89.38 193 ALA A O 1
ATOM 1449 N N . ASP A 1 194 ? -1.545 18.342 3.568 1.00 87.44 194 ASP A N 1
ATOM 1450 C CA . ASP A 1 194 ? -0.876 19.632 3.410 1.00 87.44 194 ASP A CA 1
ATOM 1451 C C . ASP A 1 194 ? -0.364 20.197 4.747 1.00 87.44 194 ASP A C 1
ATOM 1453 O O . ASP A 1 194 ? -1.048 20.191 5.779 1.00 87.44 194 ASP A O 1
ATOM 1457 N N . GLY A 1 195 ? 0.858 20.732 4.714 1.00 89.12 195 GLY A N 1
ATOM 1458 C CA . GLY A 1 195 ? 1.462 21.488 5.811 1.00 89.12 195 GLY A CA 1
ATOM 1459 C C . GLY A 1 195 ? 1.577 20.692 7.122 1.00 89.12 195 GLY A C 1
ATOM 1460 O O . GLY A 1 195 ? 2.066 19.562 7.117 1.00 89.12 195 GLY A O 1
ATOM 1461 N N . PRO A 1 196 ? 1.158 21.250 8.277 1.00 89.88 196 PRO A N 1
ATOM 1462 C CA . PRO A 1 196 ? 1.347 20.596 9.573 1.00 89.88 196 PRO A CA 1
ATOM 1463 C C . PRO A 1 196 ? 0.560 19.287 9.705 1.00 89.88 196 PRO A C 1
ATOM 1465 O O . PRO A 1 196 ? 0.913 18.455 10.539 1.00 89.88 196 PRO A O 1
ATOM 1468 N N . LEU A 1 197 ? -0.484 19.074 8.894 1.00 91.88 197 LEU A N 1
ATOM 1469 C CA . LEU A 1 197 ? -1.211 17.806 8.883 1.00 91.88 197 LEU A CA 1
ATOM 1470 C C . LEU A 1 197 ? -0.329 16.654 8.395 1.00 91.88 197 LEU A C 1
ATOM 1472 O O . LEU A 1 197 ? -0.504 15.545 8.896 1.00 91.88 197 LEU A O 1
ATOM 1476 N N . PHE A 1 198 ? 0.644 16.914 7.509 1.00 90.94 198 PHE A N 1
ATOM 1477 C CA . PHE A 1 198 ? 1.596 15.898 7.059 1.00 90.94 198 PHE A CA 1
ATOM 1478 C C . PHE A 1 198 ? 2.365 15.301 8.233 1.00 90.94 198 PHE A C 1
ATOM 1480 O O . PHE A 1 198 ? 2.328 14.100 8.466 1.00 90.94 198 PHE A O 1
ATOM 1487 N N . VAL A 1 199 ? 2.984 16.166 9.043 1.00 90.56 199 VAL A N 1
ATOM 1488 C CA . VAL A 1 199 ? 3.752 15.747 10.222 1.00 90.56 199 VAL A CA 1
ATOM 1489 C C . VAL A 1 199 ? 2.875 14.917 11.152 1.00 90.56 199 VAL A C 1
ATOM 1491 O O . VAL A 1 199 ? 3.316 13.913 11.705 1.00 90.56 199 VAL A O 1
ATOM 1494 N N . ARG A 1 200 ? 1.604 15.311 11.304 1.00 93.75 200 ARG A N 1
ATOM 1495 C CA . ARG A 1 200 ? 0.683 14.587 12.173 1.00 93.75 200 ARG A CA 1
ATOM 1496 C C . ARG A 1 200 ? 0.341 13.197 11.645 1.00 93.75 200 ARG A C 1
ATOM 1498 O O . ARG A 1 200 ? 0.321 12.260 12.438 1.00 93.75 200 ARG A O 1
ATOM 1505 N N . VAL A 1 201 ? 0.070 13.063 10.347 1.00 94.31 201 VAL A N 1
ATOM 1506 C CA . VAL A 1 201 ? -0.278 11.764 9.760 1.00 94.31 201 VAL A CA 1
ATOM 1507 C C . VAL A 1 201 ? 0.944 10.851 9.670 1.00 94.31 201 VAL A C 1
ATOM 1509 O O . VAL A 1 201 ? 0.806 9.663 9.935 1.00 94.31 201 VAL A O 1
ATOM 1512 N N . SER A 1 202 ? 2.142 11.392 9.423 1.00 93.69 202 SER A N 1
ATOM 1513 C CA . SER A 1 202 ? 3.393 10.624 9.463 1.00 93.69 202 SER A CA 1
ATOM 1514 C C . SER A 1 202 ? 3.642 10.025 10.843 1.00 93.69 202 SER A C 1
ATOM 1516 O O . SER A 1 202 ? 3.830 8.820 10.954 1.00 93.69 202 SER A O 1
ATOM 1518 N N . VAL A 1 203 ? 3.510 10.816 11.916 1.00 95.00 203 VAL A N 1
ATOM 1519 C CA . VAL A 1 203 ? 3.659 10.288 13.284 1.00 95.00 203 VAL A CA 1
ATOM 1520 C C . VAL A 1 203 ? 2.561 9.272 13.632 1.00 95.00 203 VAL A C 1
ATOM 1522 O O . VAL A 1 203 ? 2.821 8.317 14.364 1.00 95.00 203 VAL A O 1
ATOM 1525 N N . ALA A 1 204 ? 1.340 9.445 13.115 1.00 96.56 204 ALA A N 1
ATOM 1526 C CA . ALA A 1 204 ? 0.279 8.456 13.286 1.00 96.56 204 ALA A CA 1
ATOM 1527 C C . ALA A 1 204 ? 0.633 7.120 12.606 1.00 96.56 204 ALA A C 1
ATOM 1529 O O . ALA A 1 204 ? 0.484 6.071 13.229 1.00 96.56 204 ALA A O 1
ATOM 1530 N N . MET A 1 205 ? 1.148 7.148 11.371 1.00 97.19 205 MET A N 1
ATOM 1531 C CA . MET A 1 205 ? 1.631 5.950 10.672 1.00 97.19 205 MET A CA 1
ATOM 1532 C C . MET A 1 205 ? 2.796 5.297 11.422 1.00 97.19 205 MET A C 1
ATOM 1534 O O . MET A 1 205 ? 2.737 4.098 11.680 1.00 97.19 205 MET A O 1
ATOM 1538 N N . ASP A 1 206 ? 3.795 6.075 11.846 1.00 96.25 206 ASP A N 1
ATOM 1539 C CA . ASP A 1 206 ? 4.967 5.574 12.575 1.00 96.25 206 ASP A CA 1
ATOM 1540 C C . ASP A 1 206 ? 4.579 4.872 13.878 1.00 96.25 206 ASP A C 1
ATOM 1542 O O . ASP A 1 206 ? 5.101 3.804 14.182 1.00 96.25 206 ASP A O 1
ATOM 1546 N N . ALA A 1 207 ? 3.628 5.433 14.633 1.00 97.25 207 ALA A N 1
ATOM 1547 C CA . ALA A 1 207 ? 3.150 4.819 15.869 1.00 97.25 207 ALA A CA 1
ATOM 1548 C C . ALA A 1 207 ? 2.476 3.460 15.616 1.00 97.25 207 ALA A C 1
ATOM 1550 O O . ALA A 1 207 ? 2.677 2.520 16.381 1.00 97.25 207 ALA A O 1
ATOM 1551 N N . ILE A 1 208 ? 1.690 3.340 14.542 1.00 97.81 208 ILE A N 1
ATOM 1552 C CA . ILE A 1 208 ? 1.055 2.070 14.165 1.00 97.81 208 ILE A CA 1
ATOM 1553 C C . ILE A 1 208 ? 2.109 1.068 13.678 1.00 97.81 208 ILE A C 1
ATOM 1555 O O . ILE A 1 208 ? 2.068 -0.097 14.067 1.00 97.81 208 ILE A O 1
ATOM 1559 N N . ILE A 1 209 ? 3.043 1.511 12.832 1.00 97.56 209 ILE A N 1
ATOM 1560 C CA . ILE A 1 209 ? 4.112 0.677 12.273 1.00 97.56 209 ILE A CA 1
ATOM 1561 C C . ILE A 1 209 ? 5.010 0.139 13.388 1.00 97.56 209 ILE A C 1
ATOM 1563 O O . ILE A 1 209 ? 5.279 -1.058 13.402 1.00 97.56 209 ILE A O 1
ATOM 1567 N N . ALA A 1 210 ? 5.413 0.982 14.343 1.00 96.50 210 ALA A N 1
ATOM 1568 C CA . ALA A 1 210 ? 6.218 0.575 15.492 1.00 96.50 210 ALA A CA 1
ATOM 1569 C C . ALA A 1 210 ? 5.526 -0.527 16.310 1.00 96.50 210 ALA A C 1
ATOM 1571 O O . ALA A 1 210 ? 6.120 -1.581 16.530 1.00 96.50 210 ALA A O 1
ATOM 1572 N N . ASP A 1 211 ? 4.247 -0.339 16.662 1.00 95.31 211 ASP A N 1
ATOM 1573 C CA . ASP A 1 211 ? 3.470 -1.357 17.381 1.00 95.31 211 ASP A CA 1
ATOM 1574 C C . ASP A 1 211 ? 3.380 -2.673 16.578 1.00 95.31 211 ASP A C 1
ATOM 1576 O O . ASP A 1 211 ? 3.477 -3.755 17.147 1.00 95.31 211 ASP A O 1
ATOM 1580 N N . LEU A 1 212 ? 3.189 -2.620 15.253 1.00 95.06 212 LEU A N 1
ATOM 1581 C CA . LEU A 1 212 ? 3.096 -3.831 14.424 1.00 95.06 212 LEU A CA 1
ATOM 1582 C C . LEU A 1 212 ? 4.440 -4.551 14.254 1.00 95.06 212 LEU A C 1
ATOM 1584 O O . LEU A 1 212 ? 4.457 -5.779 14.196 1.00 95.06 212 LEU A O 1
ATOM 1588 N N . VAL A 1 213 ? 5.553 -3.818 14.185 1.00 95.12 213 VAL A N 1
ATOM 1589 C CA . VAL A 1 213 ? 6.907 -4.394 14.135 1.00 95.12 213 VAL A CA 1
ATOM 1590 C C . VAL A 1 213 ? 7.215 -5.183 15.407 1.00 95.12 213 VAL A C 1
ATOM 1592 O O . VAL A 1 213 ? 7.828 -6.243 15.322 1.00 95.12 213 VAL A O 1
ATOM 1595 N N . GLU A 1 214 ? 6.777 -4.695 16.570 1.00 92.81 214 GLU A N 1
ATOM 1596 C CA . GLU A 1 214 ? 6.976 -5.385 17.851 1.00 92.81 214 GLU A CA 1
ATOM 1597 C C . GLU A 1 214 ? 6.075 -6.624 18.015 1.00 92.81 214 GLU A C 1
ATOM 1599 O O . GLU A 1 214 ? 6.456 -7.586 18.681 1.00 92.81 214 GLU A O 1
ATOM 1604 N N . GLU A 1 215 ? 4.885 -6.617 17.411 1.00 89.12 215 GLU A N 1
ATOM 1605 C CA . GLU A 1 215 ? 3.845 -7.632 17.640 1.00 89.12 215 GLU A CA 1
ATOM 1606 C C . GLU A 1 215 ? 3.862 -8.784 16.623 1.00 89.12 215 GLU A C 1
ATOM 1608 O O . GLU A 1 215 ? 3.491 -9.919 16.944 1.00 89.12 215 GLU A O 1
ATOM 1613 N N . LEU A 1 216 ? 4.264 -8.525 15.375 1.00 90.94 216 LEU A N 1
ATOM 1614 C CA . LEU A 1 216 ? 4.316 -9.554 14.335 1.00 90.94 216 LEU A CA 1
ATOM 1615 C C . LEU A 1 216 ? 5.518 -10.486 14.550 1.00 90.94 216 LEU A C 1
ATOM 1617 O O . LEU A 1 216 ? 6.652 -10.047 14.713 1.00 90.94 216 LEU A O 1
ATOM 1621 N N . LYS A 1 217 ? 5.288 -11.806 14.490 1.00 91.75 217 LYS A N 1
ATOM 1622 C CA . LYS A 1 217 ? 6.364 -12.802 14.678 1.00 91.75 217 LYS A CA 1
ATOM 1623 C C . LYS A 1 217 ? 7.353 -12.819 13.517 1.00 91.75 217 LYS A C 1
ATOM 1625 O O . LYS A 1 217 ? 8.525 -13.127 13.716 1.00 91.75 217 LYS A O 1
ATOM 1630 N N . VAL A 1 218 ? 6.865 -12.559 12.305 1.00 92.00 218 VAL A N 1
ATOM 1631 C CA . VAL A 1 218 ? 7.700 -12.356 11.120 1.00 92.00 218 VAL A CA 1
ATOM 1632 C C . VAL A 1 218 ? 7.911 -10.849 10.973 1.00 92.00 218 VAL A C 1
ATOM 1634 O O . VAL A 1 218 ? 6.919 -10.147 10.770 1.00 92.00 218 VAL A O 1
ATOM 1637 N N . PRO A 1 219 ? 9.158 -10.344 11.061 1.00 92.31 219 PRO A N 1
ATOM 1638 C CA . PRO A 1 219 ? 9.423 -8.919 10.916 1.00 92.31 219 PRO A CA 1
ATOM 1639 C C . PRO A 1 219 ? 8.883 -8.394 9.578 1.00 92.31 219 PRO A C 1
ATOM 1641 O O . PRO A 1 219 ? 9.223 -8.959 8.531 1.00 92.31 219 PRO A O 1
ATOM 1644 N N . PRO A 1 220 ? 8.034 -7.351 9.581 1.00 95.44 220 PRO A N 1
ATOM 1645 C CA . PRO A 1 220 ? 7.518 -6.787 8.346 1.00 95.44 220 PRO A CA 1
ATOM 1646 C C . PRO A 1 220 ? 8.606 -5.987 7.622 1.00 95.44 220 PRO A C 1
ATOM 1648 O O . PRO A 1 220 ? 9.491 -5.400 8.246 1.00 95.44 220 PRO A O 1
ATOM 1651 N N . ALA A 1 221 ? 8.508 -5.911 6.296 1.00 96.00 221 ALA A N 1
ATOM 1652 C CA . ALA A 1 221 ? 9.224 -4.885 5.546 1.00 96.00 221 ALA A CA 1
ATOM 1653 C C . ALA A 1 221 ? 8.474 -3.553 5.671 1.00 96.00 221 ALA A C 1
ATOM 1655 O O . ALA A 1 221 ? 7.250 -3.539 5.813 1.00 96.00 221 ALA A O 1
ATOM 1656 N N . ILE A 1 222 ? 9.191 -2.436 5.596 1.00 96.19 222 ILE A N 1
ATOM 1657 C CA . ILE A 1 222 ? 8.602 -1.102 5.726 1.00 96.19 222 ILE A CA 1
ATOM 1658 C C . ILE A 1 222 ? 8.965 -0.281 4.490 1.00 96.19 222 ILE A C 1
ATOM 1660 O O . ILE A 1 222 ? 10.109 -0.314 4.040 1.00 96.19 222 ILE A O 1
ATOM 1664 N N . ALA A 1 223 ? 7.991 0.437 3.939 1.00 94.19 223 ALA A N 1
ATOM 1665 C CA . ALA A 1 223 ? 8.162 1.307 2.784 1.00 94.19 223 ALA A CA 1
ATOM 1666 C C . ALA A 1 223 ? 7.578 2.692 3.079 1.00 94.19 223 ALA A C 1
ATOM 1668 O O . ALA A 1 223 ? 6.472 2.801 3.602 1.00 94.19 223 ALA A O 1
ATOM 1669 N N . TYR A 1 224 ? 8.301 3.744 2.704 1.00 90.62 224 TYR A N 1
ATOM 1670 C CA . TYR A 1 224 ? 7.859 5.135 2.810 1.00 90.62 224 TYR A CA 1
ATOM 1671 C C . TYR A 1 224 ? 7.988 5.812 1.449 1.00 90.62 224 TYR A C 1
ATOM 1673 O O . TYR A 1 224 ? 8.909 5.510 0.688 1.00 90.62 224 TYR A O 1
ATOM 1681 N N . LEU A 1 225 ? 7.078 6.739 1.145 1.00 85.19 225 LEU A N 1
ATOM 1682 C CA . LEU A 1 225 ? 7.337 7.712 0.086 1.00 85.19 225 LEU A CA 1
ATOM 1683 C C . LEU A 1 225 ? 8.389 8.703 0.560 1.00 85.19 225 LEU A C 1
ATOM 1685 O O . LEU A 1 225 ? 8.238 9.286 1.633 1.00 85.19 225 LEU A O 1
ATOM 1689 N N . CYS A 1 226 ? 9.402 8.924 -0.275 1.00 78.94 226 CYS A N 1
ATOM 1690 C CA . CYS A 1 226 ? 10.378 9.963 -0.007 1.00 78.94 226 CYS A CA 1
ATOM 1691 C C . CYS A 1 226 ? 9.702 11.338 0.020 1.00 78.94 226 CYS A C 1
ATOM 1693 O O . CYS A 1 226 ? 8.799 11.637 -0.769 1.00 78.94 226 CYS A O 1
ATOM 1695 N N . THR A 1 227 ? 10.182 12.192 0.910 1.00 73.19 227 THR A N 1
ATOM 1696 C CA . THR A 1 227 ? 9.761 13.579 1.059 1.00 73.19 227 THR A CA 1
ATOM 1697 C C . THR A 1 227 ? 10.934 14.503 0.728 1.00 73.19 227 THR A C 1
ATOM 1699 O O . THR A 1 227 ? 12.084 14.131 0.950 1.00 73.19 227 THR A O 1
ATOM 1702 N N . PRO A 1 228 ? 10.700 15.744 0.260 1.00 68.69 228 PRO A N 1
ATOM 1703 C CA . PRO A 1 228 ? 11.784 16.712 0.050 1.00 68.69 228 PRO A CA 1
ATOM 1704 C C . PRO A 1 228 ? 12.579 17.056 1.321 1.00 68.69 228 PRO A C 1
ATOM 1706 O O . PRO A 1 228 ? 13.605 17.725 1.240 1.00 68.69 228 PRO A O 1
ATOM 1709 N N . THR A 1 229 ? 12.081 16.656 2.496 1.00 69.19 229 THR A N 1
ATOM 1710 C CA . THR A 1 229 ? 12.744 16.840 3.791 1.00 69.19 229 THR A CA 1
ATOM 1711 C C . THR A 1 229 ? 13.585 15.642 4.221 1.00 69.19 229 THR A C 1
ATOM 1713 O O . THR A 1 229 ? 14.248 15.721 5.256 1.00 69.19 229 THR A O 1
ATOM 1716 N N . ASP A 1 230 ? 13.580 14.551 3.454 1.00 74.62 230 ASP A N 1
ATOM 1717 C CA . ASP A 1 230 ? 14.380 13.375 3.767 1.00 74.62 230 ASP A CA 1
ATOM 1718 C C . ASP A 1 230 ? 15.857 13.651 3.476 1.00 74.62 230 ASP A C 1
ATOM 1720 O O . ASP A 1 230 ? 16.243 14.144 2.414 1.00 74.62 230 ASP A O 1
ATOM 1724 N N . ALA A 1 231 ? 16.704 13.327 4.450 1.00 72.62 231 ALA A N 1
ATOM 1725 C CA . ALA A 1 231 ? 18.145 13.388 4.290 1.00 72.62 231 ALA A CA 1
ATOM 1726 C C . ALA A 1 231 ? 18.650 12.029 3.800 1.00 72.62 231 ALA A C 1
ATOM 1728 O O . ALA A 1 231 ? 18.592 11.034 4.525 1.00 72.62 231 ALA A O 1
ATOM 1729 N N . HIS A 1 232 ? 19.177 11.994 2.580 1.00 71.44 232 HIS A N 1
ATOM 1730 C CA . HIS A 1 232 ? 19.781 10.796 2.009 1.00 71.44 232 HIS A CA 1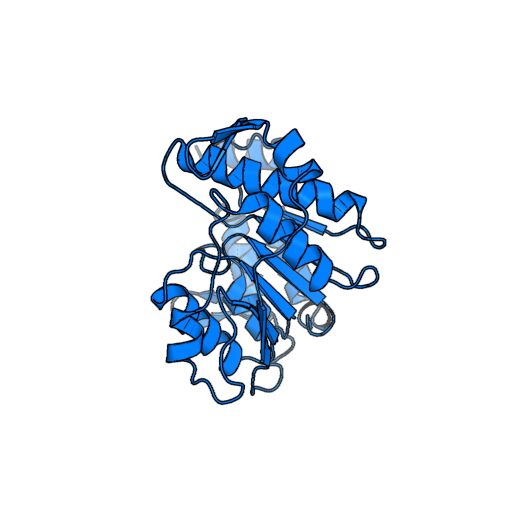
ATOM 1731 C C . HIS A 1 232 ? 21.306 10.877 2.074 1.00 71.44 232 HIS A C 1
ATOM 1733 O O . HIS A 1 232 ? 21.904 11.942 1.897 1.00 71.44 232 HIS A O 1
ATOM 1739 N N . VAL A 1 233 ? 21.954 9.733 2.300 1.00 75.81 233 VAL A N 1
ATOM 1740 C CA . VAL A 1 233 ? 23.404 9.625 2.121 1.00 75.81 233 VAL A CA 1
ATOM 1741 C C . VAL A 1 233 ? 23.687 9.717 0.624 1.00 75.81 233 VAL A C 1
ATOM 1743 O O . VAL A 1 233 ? 23.349 8.811 -0.132 1.00 75.81 233 VAL A O 1
ATOM 1746 N N . CYS A 1 234 ? 24.296 10.820 0.193 1.00 75.62 234 CYS A N 1
ATOM 1747 C CA . CYS A 1 234 ? 24.670 11.005 -1.204 1.00 75.62 234 CYS A CA 1
ATOM 1748 C C . CYS A 1 234 ? 25.893 10.138 -1.537 1.00 75.62 234 CYS A C 1
ATOM 1750 O O . CYS A 1 234 ? 26.952 10.270 -0.916 1.00 75.62 234 CYS A O 1
ATOM 1752 N N . THR A 1 235 ? 25.749 9.234 -2.508 1.00 77.69 235 THR A N 1
ATOM 1753 C CA . THR A 1 235 ? 26.872 8.433 -3.010 1.00 77.69 235 THR A CA 1
ATOM 1754 C C . THR A 1 235 ? 27.826 9.305 -3.828 1.00 77.69 235 THR A C 1
ATOM 1756 O O . THR A 1 235 ? 27.427 10.323 -4.393 1.00 77.69 235 THR A O 1
ATOM 1759 N N . ALA A 1 236 ? 29.099 8.900 -3.931 1.00 80.94 236 ALA A N 1
ATOM 1760 C CA . ALA A 1 236 ? 30.056 9.597 -4.794 1.00 80.94 236 ALA A CA 1
ATOM 1761 C C . ALA A 1 236 ? 29.542 9.685 -6.242 1.00 80.94 236 ALA A C 1
ATOM 1763 O O . ALA A 1 236 ? 29.552 10.763 -6.818 1.00 80.94 236 ALA A O 1
ATOM 1764 N N . SER A 1 237 ? 28.981 8.592 -6.773 1.00 75.00 237 SER A N 1
ATOM 1765 C CA . SER A 1 237 ? 28.400 8.554 -8.118 1.00 75.00 237 SER A CA 1
ATOM 1766 C C . SER A 1 237 ? 27.219 9.509 -8.305 1.00 75.00 237 SER A C 1
ATOM 1768 O O . SER A 1 237 ? 27.130 10.138 -9.354 1.00 75.00 237 SER A O 1
ATOM 1770 N N . ALA A 1 238 ? 26.327 9.646 -7.314 1.00 75.25 238 ALA A N 1
ATOM 1771 C CA . ALA A 1 238 ? 25.201 10.579 -7.401 1.00 75.25 238 ALA A CA 1
ATOM 1772 C C . ALA A 1 238 ? 25.680 12.042 -7.386 1.00 75.25 238 ALA A C 1
ATOM 1774 O O . ALA A 1 238 ? 25.220 12.860 -8.181 1.00 75.25 238 ALA A O 1
ATOM 1775 N N . ARG A 1 239 ? 26.661 12.361 -6.530 1.00 80.19 239 ARG A N 1
ATOM 1776 C CA . ARG A 1 239 ? 27.292 13.689 -6.476 1.00 80.19 239 ARG A CA 1
ATOM 1777 C C . ARG A 1 239 ? 28.010 14.036 -7.780 1.00 80.19 239 ARG A C 1
ATOM 1779 O O . ARG A 1 239 ? 27.848 15.149 -8.276 1.00 80.19 239 ARG A O 1
ATOM 1786 N N . ASP A 1 240 ? 28.815 13.119 -8.305 1.00 81.50 240 ASP A N 1
ATOM 1787 C CA . ASP A 1 240 ? 29.605 13.357 -9.514 1.00 81.50 240 ASP A CA 1
ATOM 1788 C C . ASP A 1 240 ? 28.664 13.576 -10.715 1.00 81.50 240 ASP A C 1
ATOM 1790 O O . ASP A 1 240 ? 28.785 14.581 -11.409 1.00 81.50 240 ASP A O 1
ATOM 1794 N N . ALA A 1 241 ? 27.613 12.754 -10.856 1.00 73.44 241 ALA A N 1
ATOM 1795 C CA . ALA A 1 241 ? 26.585 12.940 -11.886 1.00 73.44 241 ALA A CA 1
ATOM 1796 C C . ALA A 1 241 ? 25.834 14.282 -11.774 1.00 73.44 241 ALA A C 1
ATOM 1798 O O . ALA A 1 241 ? 25.530 14.903 -12.791 1.00 73.44 241 ALA A O 1
ATOM 1799 N N . ALA A 1 242 ? 25.540 14.748 -10.555 1.00 74.31 242 ALA A N 1
ATOM 1800 C CA . ALA A 1 242 ? 24.898 16.046 -10.341 1.00 74.31 242 ALA A CA 1
ATOM 1801 C C . ALA A 1 242 ? 25.819 17.231 -10.680 1.00 74.31 242 ALA A C 1
ATOM 1803 O O . ALA A 1 242 ? 25.332 18.297 -11.050 1.00 74.31 242 ALA A O 1
ATOM 1804 N N . THR A 1 243 ? 27.135 17.049 -10.548 1.00 75.62 243 THR A N 1
ATOM 1805 C CA . THR A 1 243 ? 28.136 18.091 -10.817 1.00 75.62 243 THR A CA 1
ATOM 1806 C C . THR A 1 243 ? 28.466 18.177 -12.308 1.00 75.62 243 THR A C 1
ATOM 1808 O O . THR A 1 243 ? 28.598 19.278 -12.825 1.00 75.62 243 THR A O 1
ATOM 1811 N N . ASP A 1 244 ? 28.527 17.041 -13.011 1.00 65.31 244 ASP A N 1
ATOM 1812 C CA . ASP A 1 244 ? 28.785 16.980 -14.459 1.00 65.31 244 ASP A CA 1
ATOM 1813 C C . ASP A 1 244 ? 27.600 17.482 -15.314 1.00 65.31 244 ASP A C 1
ATOM 1815 O O . ASP A 1 244 ? 27.751 17.729 -16.512 1.00 65.31 244 ASP A O 1
ATOM 1819 N N . ALA A 1 245 ? 26.408 17.610 -14.719 1.00 57.97 245 ALA A N 1
ATOM 1820 C CA . ALA A 1 245 ? 25.193 18.096 -15.377 1.00 57.97 245 ALA A CA 1
ATOM 1821 C C . ALA A 1 245 ? 24.999 19.630 -15.311 1.00 57.97 245 ALA A C 1
ATOM 1823 O O . ALA A 1 245 ? 24.011 20.128 -15.863 1.00 57.97 245 ALA A O 1
ATOM 1824 N N . LEU A 1 246 ? 25.901 20.361 -14.639 1.00 48.16 246 LEU A N 1
ATOM 1825 C CA . LEU A 1 246 ? 25.9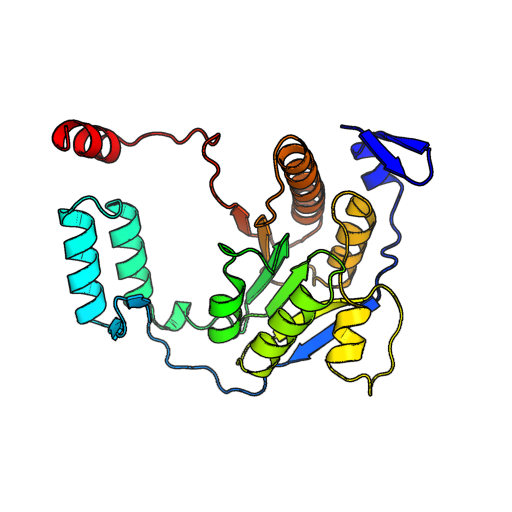15 21.828 -14.497 1.00 48.16 246 LEU A CA 1
ATOM 1826 C C . LEU A 1 246 ? 26.978 22.473 -15.396 1.00 48.16 246 LEU A C 1
ATOM 1828 O O . LEU A 1 246 ? 26.681 23.569 -15.927 1.00 48.16 246 LEU A O 1
#

Sequence (246 aa):
MQFCRDGSSVSLKDAMKSIQASSFESKEIRGSKKPGPRALEVPYKGSVLTGDALRAQVELWVRRGVIELDTGAALNLVAGSSDWLDLSDHTFVLFGAGSAMGPFPILMSLGAHVVAIDLPRPAIWKRLISVARDSPGKLTMPLTKKVSDSADDAELAECAGCDLLMQTPEVRSWLKGVLSSSQRVVLGAYCYADGPLFVRVSVAMDAIIADLVEELKVPPAIAYLCTPTDAHVCTASARDAATDAL

Foldseek 3Di:
DWADDPNDIDRPVVCLVPDQAQLWDKDKDAADDDADFLWDWDDDPNDTDTDPRVLVVLVVCCVVVVDDPVVSVVSVVSRVVSVVLQQLQEEEEEQPLLFPPHCLLSCQNSAHEYEYADALDLVSQLVSNVSNHNGRYMYMWIFNDDDDPPDDSSSRSNGTHDDLSNQLSSNLSVCVVVDDLPGAYEYEYRDADPDPVRVRSVVSSVSSLVVCCVRRPPRYHYYYDDDPPDDDDQDPRNVVVVVVVD

Organism: NCBI:txid1628268

Radius of gyration: 19.96 Å; chains: 1; bounding box: 56×38×52 Å

Secondary structure (DSSP, 8-state):
-EEEETTEEEEHHHHHHH------EEEEEE--SPP--SS--EEETTEEE-HHHHHHHHHHHHHTTSS-HHHHHHHHHHHH-GGGG--TT-EEEEETTT-TT-SHHHHHHTT-EEEEE--S-HHHHHHHHHHHHTSSSEEEEEESS---TT--HHHHHHHB---TTT-HHHHHHHHHHHS-TTS-EEEEE----STHHHHHHHHHHHHHHHHHHHH-SSPPEEEE---TT------HHHHHHHHHT-